Protein AF-A0AAV8XRG0-F1 (afdb_monomer)

Nearest PDB structures (foldseek):
  8ucv-assembly1_B  TM=9.632E-01  e=1.175E-13  Xenopus laevis
  3lgb-assembly1_A  TM=9.767E-01  e=1.772E-12  Saccharomyces cerevisiae
  3lgb-assembly2_B  TM=9.555E-01  e=1.510E-12  Saccharomyces cerevisiae
  6du0-assembly1_A  TM=9.493E-01  e=7.856E-12  Saccharomyces cerevisiae
  8d9d-assembly1_B  TM=9.486E-01  e=2.970E-11  Homo sapiens

Secondary structure (DSSP, 8-state):
-HHHHHHHHS---HHHHHHHHHHHHHTT--HHHHHHHHHHHHTTTS-HHHHHHHTHHHHHHHTTSSTT---PPPPPHHHHHH----TT---S-HHHHS-HHHHHHHHHHTT--HHHHHHHHHHHHTT-HHHHHHHHHHHHHT----SPP--HHHHHHHHHHHHHHHHHHHHHHHHTT-SS-HHHHHHHHHHHHHHHHHHHHHHHHHHHHHHHTTS---S-----------S-PPPHHHHHHHHHHHHHHHHH---HHHHHHHHHHHHHHTTT-TTTSHHHHHHHHHHHHHHTS------

Solvent-accessible surface area (backbone atoms only — not comparable to full-atom values): 17623 Å² total; per-residue (Å²): 110,58,67,58,50,33,71,74,63,27,48,70,57,72,64,37,45,49,54,51,51,27,38,43,43,65,73,62,53,48,70,71,59,47,55,48,53,53,46,63,44,35,44,75,74,42,52,67,67,59,43,53,76,72,43,46,62,58,62,37,36,56,69,20,74,42,88,90,44,50,80,60,70,44,62,39,45,66,64,32,58,72,47,80,63,55,93,95,48,70,44,54,39,62,68,75,72,54,57,69,68,62,50,50,54,50,39,53,76,59,62,43,50,72,69,54,50,53,50,28,49,57,25,34,77,69,68,35,38,49,54,22,52,34,48,48,50,26,51,64,71,74,49,89,76,89,74,70,56,60,26,64,61,55,51,52,53,53,51,50,52,51,52,52,51,50,53,54,50,50,47,54,54,53,65,76,60,65,90,86,50,72,72,59,50,52,50,47,54,50,47,51,52,48,50,50,48,48,50,50,51,50,51,50,49,51,50,50,51,62,57,54,66,73,73,75,87,86,89,83,89,85,91,87,82,88,79,89,75,79,90,77,74,77,53,73,68,57,55,48,53,52,50,54,49,51,52,53,48,46,75,70,48,94,46,67,71,60,36,51,50,52,48,52,52,50,54,61,74,56,72,84,53,70,86,74,44,64,70,56,52,59,51,54,56,50,50,55,54,65,74,66,58,77,85,75,89,77,133

pLDDT: mean 70.94, std 27.57, range [24.22, 98.5]

Sequence (299 aa):
MIHGVLRENHHLKYDCKMQYGLFLKSLGLAYEDAMEFWKREFTRKMSNDTYNRKYQYLFKHQYGKVGGRIDYRGYDCERICDMEPGPGQHHGCPFKHWDRETLVEKCRADKVNATYLQEIFSLVDRRKFKEACTAYFCATHKVLRESIVQSPNEYVKESFEIEIAVDSYLGAIFESCDTDRVDEVHQFLILEHLLLHSALLFLAALLCVAQNTKSDSDDNIPQTPKYQAKENSPSATAIFFDLAYIVGSVLTSPSLTIREHYILSLLSSVGGVEHLLGSTMGMMVRLTRLVSVPLNRKQ

Foldseek 3Di:
DLVVVCQVVLDADDQSCLQVLLLCVQLPQDLVNSLCVNQVSNCVPPPSVCCVVPPSVVSCVCCLNDDPSDPDHRD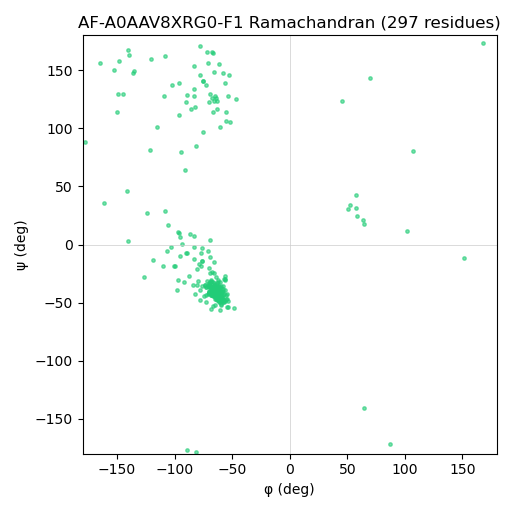WLVRLQPDDDDPPHDGGQCLAPPDPVVVVVVCVVLVQDPVLNVVLVVCSVVVVRQVSVVSSLCRNLVHDDDDGGTGPNSSVVVVVVSVVVLVVQVVVVVVVVDDDCPPVVVVVVVVVVVVLVVVVVVVVVVLVVVVVVVVDDDDDDDDDDDDDDDPDDPPPVVVVVVVVVLSVCLVPDPDVVSVVVSVVVNVVVVPPPVVVCVVVVVVVVVVVVVVPDPPDDDD

InterPro domains:
  IPR007238 DNA primase large subunit, eukaryotic/archaeal [PTHR10537] (2-213)
  IPR058560 DNA primase, large subunit C-terminal domain, eukaryotic and archaeal [PF04104] (2-155)

Mean predicted aligned error: 17.11 Å

Radius of gyration: 28.25 Å; Cα contacts (8 Å, |Δi|>4): 192; chains: 1; bounding box: 74×52×72 Å

Structure (mmCIF, N/CA/C/O backbone):
data_AF-A0AAV8XRG0-F1
#
_entry.id   AF-A0AAV8XRG0-F1
#
loop_
_atom_site.group_PDB
_atom_site.id
_atom_site.type_symbol
_atom_site.label_atom_id
_atom_site.label_alt_id
_atom_site.label_comp_id
_atom_site.label_asym_id
_atom_site.label_entity_id
_atom_site.label_seq_id
_atom_site.pdbx_PDB_ins_code
_atom_site.Cartn_x
_atom_site.Cartn_y
_atom_site.Cartn_z
_atom_site.occupancy
_atom_site.B_iso_or_equiv
_atom_site.auth_seq_id
_atom_site.auth_comp_id
_atom_site.auth_asym_id
_atom_site.auth_atom_id
_atom_site.pdbx_PDB_model_num
ATOM 1 N N . MET A 1 1 ? 1.164 -6.586 1.051 1.00 84.12 1 MET A N 1
ATOM 2 C CA . MET A 1 1 ? 1.013 -7.414 -0.170 1.00 84.12 1 MET A CA 1
ATOM 3 C C . MET A 1 1 ? 2.088 -7.117 -1.218 1.00 84.12 1 MET A C 1
ATOM 5 O O . MET A 1 1 ? 3.058 -7.857 -1.252 1.00 84.12 1 MET A O 1
ATOM 9 N N . ILE A 1 2 ? 1.970 -6.055 -2.036 1.00 96.88 2 ILE A N 1
ATOM 10 C CA . ILE A 1 2 ? 2.846 -5.842 -3.216 1.00 96.88 2 ILE A CA 1
ATOM 11 C C . ILE A 1 2 ? 4.334 -5.791 -2.846 1.00 96.88 2 ILE A C 1
ATOM 13 O O . ILE A 1 2 ? 5.162 -6.359 -3.553 1.00 96.88 2 ILE A O 1
ATOM 17 N N . HIS A 1 3 ? 4.671 -5.170 -1.711 1.00 97.31 3 HIS A N 1
ATOM 18 C CA . HIS A 1 3 ? 6.046 -5.147 -1.215 1.00 97.31 3 HIS A CA 1
ATOM 19 C C . HIS A 1 3 ? 6.621 -6.553 -0.987 1.00 97.31 3 HIS A C 1
ATOM 21 O O . HIS A 1 3 ? 7.748 -6.812 -1.384 1.00 97.31 3 HIS A O 1
ATOM 27 N N . GLY A 1 4 ? 5.847 -7.471 -0.397 1.00 96.31 4 GLY A N 1
ATOM 28 C CA . GLY A 1 4 ? 6.287 -8.851 -0.162 1.00 96.31 4 GLY A CA 1
ATOM 29 C C . GLY A 1 4 ? 6.607 -9.567 -1.473 1.00 96.31 4 GLY A C 1
ATOM 30 O O . GLY A 1 4 ? 7.705 -10.084 -1.635 1.00 96.31 4 GLY A O 1
ATOM 31 N N . VAL A 1 5 ? 5.708 -9.459 -2.457 1.00 96.75 5 VAL A N 1
ATOM 32 C CA . VAL A 1 5 ? 5.902 -10.023 -3.806 1.00 96.75 5 VAL A CA 1
ATOM 33 C C . VAL A 1 5 ? 7.154 -9.456 -4.475 1.00 96.75 5 VAL A C 1
ATOM 35 O O . VAL A 1 5 ? 7.891 -10.199 -5.120 1.00 96.75 5 VAL A O 1
ATOM 38 N N . LEU A 1 6 ? 7.410 -8.152 -4.317 1.00 98.12 6 LEU A N 1
ATOM 39 C CA . LEU A 1 6 ? 8.618 -7.510 -4.830 1.00 98.12 6 LEU A CA 1
ATOM 40 C C . LEU A 1 6 ? 9.879 -8.098 -4.188 1.00 98.12 6 LEU A C 1
ATOM 42 O O . LEU A 1 6 ? 10.822 -8.402 -4.911 1.00 98.12 6 LEU A O 1
ATOM 46 N N . ARG A 1 7 ? 9.889 -8.262 -2.860 1.00 98.00 7 ARG A N 1
ATOM 47 C CA . ARG A 1 7 ? 11.044 -8.794 -2.120 1.00 98.00 7 ARG A CA 1
ATOM 48 C C . ARG A 1 7 ? 11.305 -10.267 -2.392 1.00 98.00 7 ARG A C 1
ATOM 50 O O . ARG A 1 7 ? 12.458 -10.675 -2.375 1.00 98.00 7 ARG A O 1
ATOM 57 N N . GLU A 1 8 ? 10.259 -11.042 -2.639 1.00 97.00 8 GLU A N 1
ATOM 58 C CA . GLU A 1 8 ? 10.365 -12.469 -2.937 1.00 97.00 8 GLU A CA 1
ATOM 59 C C . GLU A 1 8 ? 10.815 -12.713 -4.382 1.00 97.00 8 GLU A C 1
ATOM 61 O O . GLU A 1 8 ? 11.733 -13.485 -4.644 1.00 97.00 8 GLU A O 1
ATOM 66 N N . ASN A 1 9 ? 10.193 -12.025 -5.343 1.00 97.06 9 ASN A N 1
ATOM 67 C CA . ASN A 1 9 ? 10.409 -12.301 -6.763 1.00 97.06 9 ASN A CA 1
ATOM 68 C C . ASN A 1 9 ? 11.467 -11.412 -7.417 1.00 97.06 9 ASN A C 1
ATOM 70 O O . ASN A 1 9 ? 11.805 -11.643 -8.586 1.00 97.06 9 ASN A O 1
ATOM 74 N N . HIS A 1 10 ? 11.922 -10.370 -6.712 1.00 98.00 10 HIS A N 1
ATOM 75 C CA . HIS A 1 10 ? 12.786 -9.299 -7.222 1.00 98.00 10 HIS A CA 1
ATOM 76 C C . HIS A 1 10 ? 12.257 -8.684 -8.529 1.00 98.00 10 HIS A C 1
ATOM 78 O O . HIS A 1 10 ? 13.007 -8.278 -9.418 1.00 98.00 10 HIS A O 1
ATOM 84 N N . HIS A 1 11 ? 10.930 -8.687 -8.687 1.00 97.25 11 HIS A N 1
ATOM 85 C CA . HIS A 1 11 ? 10.223 -8.226 -9.875 1.00 97.25 11 HIS A CA 1
ATOM 86 C C . HIS A 1 11 ? 8.740 -8.014 -9.571 1.00 97.25 11 HIS A C 1
ATOM 88 O O . HIS A 1 11 ? 8.181 -8.633 -8.670 1.00 97.25 11 HIS A O 1
ATOM 94 N N . LEU A 1 12 ? 8.089 -7.163 -10.364 1.00 97.56 12 LEU A N 1
ATOM 95 C CA . LEU A 1 12 ? 6.645 -6.949 -10.330 1.00 97.56 12 LEU A CA 1
ATOM 96 C C . LEU A 1 12 ? 6.074 -6.899 -11.751 1.00 97.56 12 LEU A C 1
ATOM 98 O O . LEU A 1 12 ? 6.701 -6.357 -12.669 1.00 97.56 12 LEU A O 1
ATOM 102 N N . LYS A 1 13 ? 4.831 -7.370 -11.925 1.00 96.75 13 LYS A N 1
ATOM 103 C CA . LYS A 1 13 ? 4.035 -7.173 -13.156 1.00 96.75 13 LYS A CA 1
ATOM 104 C C . LYS A 1 13 ? 3.644 -5.698 -13.344 1.00 96.75 13 LYS A C 1
ATOM 106 O O . LYS A 1 13 ? 3.923 -4.871 -12.481 1.00 96.75 13 LYS A O 1
ATOM 111 N N . TYR A 1 14 ? 3.176 -5.313 -14.536 1.00 97.06 14 TYR A N 1
ATOM 112 C CA . TYR A 1 14 ? 3.003 -3.896 -14.920 1.00 97.06 14 TYR A CA 1
ATOM 113 C C . TYR A 1 14 ? 2.134 -3.114 -13.929 1.00 97.06 14 TYR A C 1
ATOM 115 O O . TYR A 1 14 ? 2.617 -2.151 -13.339 1.00 97.06 14 TYR A O 1
ATOM 123 N N . ASP A 1 15 ? 0.932 -3.603 -13.650 1.00 97.56 15 ASP A N 1
ATOM 124 C CA . ASP A 1 15 ? -0.017 -2.923 -12.766 1.00 97.56 15 ASP A CA 1
ATOM 125 C C . ASP A 1 15 ? 0.479 -2.817 -11.322 1.00 97.56 15 ASP A C 1
ATOM 127 O O . ASP A 1 15 ? 0.331 -1.776 -10.689 1.00 97.56 15 ASP A O 1
ATOM 131 N N . CYS A 1 16 ? 1.183 -3.839 -10.819 1.00 97.75 16 CYS A N 1
ATOM 132 C CA . CYS A 1 16 ? 1.830 -3.773 -9.507 1.00 97.75 16 CYS A CA 1
ATOM 133 C C . CYS A 1 16 ? 2.911 -2.683 -9.461 1.00 97.75 16 CYS A C 1
ATOM 135 O O . CYS A 1 16 ? 3.013 -1.975 -8.462 1.00 97.75 16 CYS A O 1
ATOM 137 N N . LYS A 1 17 ? 3.708 -2.525 -10.533 1.00 97.94 17 LYS A N 1
ATOM 138 C CA . LYS A 1 17 ? 4.700 -1.439 -10.625 1.00 97.94 17 LYS A CA 1
ATOM 139 C C . LYS A 1 17 ? 4.020 -0.076 -10.602 1.00 97.94 17 LYS A C 1
ATOM 141 O O . LYS A 1 17 ? 4.544 0.829 -9.962 1.00 97.94 17 LYS A O 1
ATOM 146 N N . MET A 1 18 ? 2.883 0.069 -11.283 1.00 97.75 18 MET A N 1
ATOM 147 C CA . MET A 1 18 ? 2.128 1.322 -11.319 1.00 97.75 18 MET A CA 1
ATOM 148 C C . MET A 1 18 ? 1.503 1.650 -9.965 1.00 97.75 18 MET A C 1
ATOM 150 O O . MET A 1 18 ? 1.822 2.692 -9.402 1.00 97.75 18 MET A O 1
ATOM 154 N N . GLN A 1 19 ? 0.702 0.743 -9.402 1.00 98.19 19 GLN A N 1
ATOM 155 C CA . GLN A 1 19 ? 0.043 0.956 -8.113 1.00 98.19 19 GLN A CA 1
ATOM 156 C C . GLN A 1 19 ? 1.060 1.223 -6.997 1.00 98.19 19 GLN A C 1
ATOM 158 O O . GLN A 1 19 ? 0.905 2.178 -6.243 1.00 98.19 19 GLN A O 1
ATOM 163 N N . TYR A 1 20 ? 2.126 0.421 -6.908 1.00 98.31 20 TYR A N 1
ATOM 164 C CA . TYR A 1 20 ? 3.113 0.563 -5.837 1.00 98.31 20 TYR A CA 1
ATOM 165 C C . TYR A 1 20 ? 4.086 1.724 -6.069 1.00 98.31 20 TYR A C 1
ATOM 167 O O . TYR A 1 20 ? 4.398 2.451 -5.133 1.00 98.31 20 TYR A O 1
ATOM 175 N N . GLY A 1 21 ? 4.537 1.950 -7.306 1.00 98.06 21 GLY A N 1
ATOM 176 C CA . GLY A 1 21 ? 5.432 3.066 -7.624 1.00 98.06 21 GLY A CA 1
ATOM 177 C C . GLY A 1 21 ? 4.781 4.428 -7.399 1.00 98.06 21 GLY A C 1
ATOM 178 O O . GLY A 1 21 ? 5.392 5.299 -6.784 1.00 98.06 21 GLY A O 1
ATOM 179 N N . LEU A 1 22 ? 3.523 4.599 -7.820 1.00 98.19 22 LEU A N 1
ATOM 180 C CA . LEU A 1 22 ? 2.786 5.844 -7.584 1.00 98.19 22 LEU 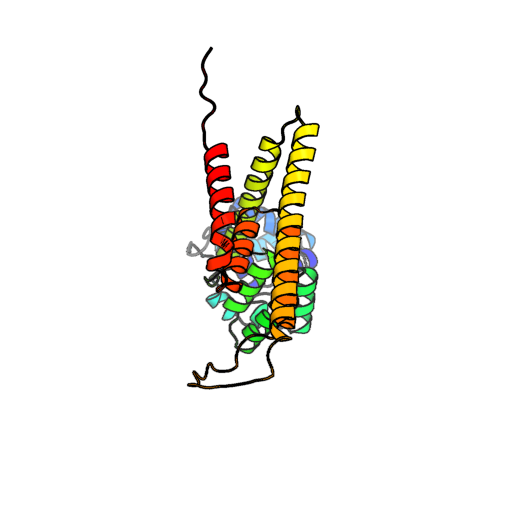A CA 1
ATOM 181 C C . LEU A 1 22 ? 2.426 6.028 -6.108 1.00 98.19 22 LEU A C 1
ATOM 183 O O . LEU A 1 22 ? 2.504 7.144 -5.606 1.00 98.19 22 LEU A O 1
ATOM 187 N N . PHE A 1 23 ? 2.113 4.942 -5.396 1.00 98.19 23 PHE A N 1
ATOM 188 C CA . PHE A 1 23 ? 1.947 4.973 -3.945 1.00 98.19 23 PHE A CA 1
ATOM 189 C C . PHE A 1 23 ? 3.210 5.491 -3.238 1.00 98.19 23 PHE A C 1
ATOM 191 O O . PHE A 1 23 ? 3.112 6.429 -2.450 1.00 98.19 23 PHE A O 1
ATOM 198 N N . LEU A 1 24 ? 4.393 4.950 -3.563 1.00 97.88 24 LEU A N 1
ATOM 199 C CA . LEU A 1 24 ? 5.671 5.396 -2.989 1.00 97.88 24 LEU A CA 1
ATOM 200 C C . LEU A 1 24 ? 5.993 6.855 -3.334 1.00 97.88 24 LEU A C 1
ATOM 202 O O . LEU A 1 24 ? 6.414 7.613 -2.463 1.00 97.88 24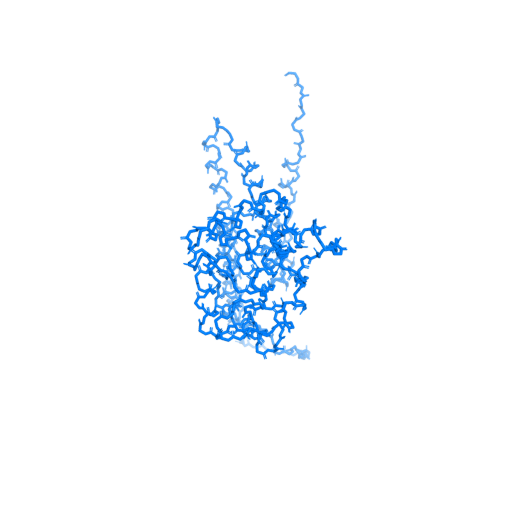 LEU A O 1
ATOM 206 N N . LYS A 1 25 ? 5.755 7.264 -4.585 1.00 97.25 25 LYS A N 1
ATOM 207 C CA . LYS A 1 25 ? 5.895 8.664 -5.005 1.00 97.25 25 LYS A CA 1
ATOM 208 C C . LYS A 1 25 ? 5.008 9.581 -4.161 1.00 97.25 25 LYS A C 1
ATOM 210 O O . LYS A 1 25 ? 5.483 10.597 -3.669 1.00 97.25 25 LYS A O 1
ATOM 215 N N . SER A 1 26 ? 3.740 9.219 -3.969 1.00 96.06 26 SER A N 1
ATOM 216 C CA . SER A 1 26 ? 2.793 10.002 -3.167 1.00 96.06 26 SER A CA 1
ATOM 217 C C . SER A 1 26 ? 3.093 9.988 -1.665 1.00 96.06 26 SER A C 1
ATOM 219 O O . SER A 1 26 ? 2.658 10.899 -0.971 1.00 96.06 26 SER A O 1
ATOM 221 N N . LEU A 1 27 ? 3.862 9.015 -1.165 1.00 95.06 27 LEU A N 1
ATOM 222 C CA . LEU A 1 27 ? 4.431 9.051 0.189 1.00 95.06 27 LEU A CA 1
ATOM 223 C C . LEU A 1 27 ? 5.654 9.975 0.312 1.00 95.06 27 LEU A C 1
ATOM 225 O O . LEU A 1 27 ? 6.129 10.196 1.420 1.00 95.06 27 LEU A O 1
ATOM 229 N N . GLY A 1 28 ? 6.166 10.513 -0.798 1.00 95.69 28 GLY A N 1
ATOM 230 C CA . GLY A 1 28 ? 7.293 11.447 -0.802 1.00 95.69 28 GLY A CA 1
ATOM 231 C C . GLY A 1 28 ? 8.639 10.835 -1.190 1.00 95.69 28 GLY A C 1
ATOM 232 O O . GLY A 1 28 ? 9.659 11.501 -1.036 1.00 95.69 28 GLY A O 1
ATOM 233 N N . LEU A 1 29 ? 8.681 9.604 -1.721 1.00 96.50 29 LEU A N 1
ATOM 234 C CA . LEU A 1 29 ? 9.933 9.035 -2.227 1.00 96.50 29 LEU A CA 1
ATOM 235 C C . LEU A 1 29 ? 10.450 9.872 -3.405 1.00 96.50 29 LEU A C 1
ATOM 237 O O . LEU A 1 29 ? 9.797 9.945 -4.454 1.00 96.50 29 LEU A O 1
ATOM 241 N N . ALA A 1 30 ? 11.626 10.479 -3.238 1.00 97.44 30 ALA A N 1
ATOM 242 C CA . ALA A 1 30 ? 12.253 11.302 -4.263 1.00 97.44 30 ALA A CA 1
ATOM 243 C C . ALA A 1 30 ? 12.561 10.488 -5.527 1.00 97.44 30 ALA A C 1
ATOM 245 O O . ALA A 1 30 ? 12.716 9.266 -5.493 1.00 97.44 30 ALA A O 1
ATOM 246 N N . TYR A 1 31 ? 12.641 11.172 -6.669 1.00 97.25 31 TYR A N 1
ATOM 247 C CA . TYR A 1 31 ? 12.866 10.517 -7.958 1.00 97.25 31 TYR A CA 1
ATOM 248 C C . TYR A 1 31 ? 14.198 9.754 -7.975 1.00 97.25 31 TYR A C 1
ATOM 250 O O . TYR A 1 31 ? 14.239 8.601 -8.400 1.00 97.25 31 TYR A O 1
ATOM 258 N N . GLU A 1 32 ? 15.268 10.374 -7.489 1.00 97.69 32 GLU A N 1
ATOM 259 C CA . GLU A 1 32 ? 16.612 9.804 -7.428 1.00 97.69 32 GLU A CA 1
ATOM 260 C C . GLU A 1 32 ? 16.622 8.518 -6.586 1.00 97.69 32 GLU A C 1
ATOM 262 O O . GLU A 1 32 ? 17.086 7.472 -7.052 1.00 97.69 32 GLU A O 1
ATOM 267 N N . ASP A 1 33 ? 16.000 8.564 -5.405 1.00 98.31 33 ASP A N 1
ATOM 268 C CA . ASP A 1 33 ? 15.883 7.420 -4.499 1.00 98.31 33 ASP A CA 1
ATOM 269 C C . ASP A 1 33 ? 15.001 6.313 -5.076 1.00 98.31 33 ASP A C 1
ATOM 271 O O . ASP A 1 33 ? 15.318 5.131 -4.941 1.00 98.31 33 ASP A O 1
ATOM 275 N N . ALA A 1 34 ? 13.913 6.664 -5.766 1.00 98.00 34 ALA A N 1
ATOM 276 C CA . ALA A 1 34 ? 13.062 5.694 -6.442 1.00 98.00 34 ALA A CA 1
ATOM 277 C C . ALA A 1 34 ? 13.816 4.966 -7.561 1.00 98.00 34 ALA A C 1
ATOM 279 O O . ALA A 1 34 ? 13.705 3.743 -7.689 1.00 98.00 34 ALA A O 1
ATOM 280 N N . MET A 1 35 ? 14.607 5.690 -8.358 1.00 98.19 35 MET A N 1
ATOM 281 C CA . MET A 1 35 ? 15.407 5.087 -9.424 1.00 98.19 35 MET A CA 1
ATOM 282 C C . MET A 1 35 ? 16.429 4.093 -8.871 1.00 98.19 35 MET A C 1
ATOM 284 O O . MET A 1 35 ? 16.598 3.019 -9.460 1.00 98.19 35 MET A O 1
ATOM 288 N N . GLU A 1 36 ? 17.068 4.419 -7.746 1.00 98.25 36 GLU A N 1
ATOM 289 C CA . GLU A 1 36 ? 18.001 3.517 -7.071 1.00 98.25 36 GLU A CA 1
ATOM 290 C C . GLU A 1 36 ? 17.275 2.343 -6.404 1.00 98.25 36 GLU A C 1
ATOM 292 O O . GLU A 1 36 ? 17.689 1.195 -6.561 1.00 98.25 36 GLU A O 1
ATOM 297 N N . PHE A 1 37 ? 16.142 2.591 -5.739 1.00 98.50 37 PHE A N 1
ATOM 298 C CA . PHE A 1 37 ? 15.302 1.561 -5.127 1.00 98.50 37 PHE A CA 1
ATOM 299 C C . PHE A 1 37 ? 14.917 0.473 -6.136 1.00 98.50 37 PHE A C 1
ATOM 301 O O . PHE A 1 37 ? 15.165 -0.713 -5.896 1.00 98.50 37 PHE A O 1
ATOM 308 N N . TRP A 1 38 ? 14.351 0.873 -7.278 1.00 98.50 38 TRP A N 1
ATOM 309 C CA . TRP A 1 38 ? 13.900 -0.062 -8.305 1.00 98.50 38 TRP A CA 1
ATOM 310 C C . TRP A 1 38 ? 15.056 -0.787 -8.980 1.00 98.50 38 TRP A C 1
ATOM 312 O O . TRP A 1 38 ? 14.965 -1.996 -9.202 1.00 98.50 38 TRP A O 1
ATOM 322 N N . LYS A 1 39 ? 16.148 -0.071 -9.276 1.00 98.31 39 LYS A N 1
ATOM 323 C CA . LYS A 1 39 ? 17.351 -0.654 -9.870 1.00 98.31 39 LYS A CA 1
ATOM 324 C C . LYS A 1 39 ? 17.927 -1.717 -8.950 1.00 98.31 39 LYS A C 1
ATOM 326 O O . LYS A 1 39 ? 18.020 -2.866 -9.367 1.00 98.31 39 LYS A O 1
ATOM 331 N N . ARG A 1 40 ? 18.223 -1.356 -7.698 1.00 98.38 40 ARG A N 1
ATOM 332 C CA . ARG A 1 40 ? 18.814 -2.242 -6.689 1.00 98.38 40 ARG A CA 1
ATOM 333 C C . ARG A 1 40 ? 18.003 -3.516 -6.490 1.00 98.38 40 ARG A C 1
ATOM 335 O O . ARG A 1 40 ? 18.586 -4.592 -6.387 1.00 98.38 40 ARG A O 1
ATOM 342 N N . GLU A 1 41 ? 16.678 -3.406 -6.435 1.00 98.38 41 GLU A N 1
ATOM 343 C CA . GLU A 1 41 ? 15.810 -4.567 -6.241 1.00 98.38 41 GLU A CA 1
ATOM 344 C C . GLU A 1 41 ? 15.747 -5.449 -7.495 1.00 98.38 41 GLU A C 1
ATOM 346 O O . GLU A 1 41 ? 15.984 -6.651 -7.413 1.00 98.38 41 GLU A O 1
ATOM 351 N N . PHE A 1 42 ? 15.499 -4.870 -8.676 1.00 98.38 42 PHE A N 1
ATOM 352 C CA . PHE A 1 42 ? 15.329 -5.653 -9.906 1.00 98.38 42 PHE A CA 1
ATOM 353 C C . PHE A 1 42 ? 16.640 -6.308 -10.348 1.00 98.38 42 PHE A C 1
ATOM 355 O O . PHE A 1 42 ? 16.624 -7.423 -10.879 1.00 98.38 42 PHE A O 1
ATOM 362 N N . THR A 1 43 ? 17.788 -5.670 -10.093 1.00 98.25 43 THR A N 1
ATOM 363 C CA . THR A 1 43 ? 19.095 -6.234 -10.454 1.00 98.25 43 THR A CA 1
ATOM 364 C C . THR A 1 43 ? 19.514 -7.434 -9.609 1.00 98.25 43 THR A C 1
ATOM 366 O O . THR A 1 43 ? 20.509 -8.076 -9.928 1.00 98.25 43 THR A O 1
ATOM 369 N N . ARG A 1 44 ? 18.745 -7.802 -8.575 1.00 98.00 44 ARG A N 1
ATOM 370 C CA . ARG A 1 44 ? 18.925 -9.093 -7.891 1.00 98.00 44 ARG A CA 1
ATOM 371 C C . ARG A 1 44 ? 18.594 -10.284 -8.794 1.00 98.00 44 ARG A C 1
ATOM 373 O O . ARG A 1 44 ? 19.112 -11.371 -8.573 1.00 98.00 44 ARG A O 1
ATOM 380 N N . LYS A 1 45 ? 17.752 -10.083 -9.817 1.00 96.94 45 LYS A N 1
ATOM 381 C CA . LYS A 1 45 ? 17.299 -11.135 -10.747 1.00 96.94 45 LYS A CA 1
ATOM 382 C C . LYS A 1 45 ? 17.682 -10.891 -12.208 1.00 96.94 45 LYS A C 1
ATOM 384 O O . LYS A 1 45 ? 17.558 -11.791 -13.034 1.00 96.94 45 LYS A O 1
ATOM 389 N N . MET A 1 46 ? 18.130 -9.688 -12.563 1.00 97.62 46 MET A N 1
ATOM 390 C CA . MET A 1 46 ? 18.526 -9.346 -13.935 1.00 97.62 46 MET A CA 1
ATOM 391 C C . MET A 1 46 ? 19.780 -8.472 -13.979 1.00 97.62 46 MET A C 1
ATOM 393 O O . MET A 1 46 ? 20.145 -7.842 -12.995 1.00 97.62 46 MET A O 1
ATOM 397 N N . SER A 1 47 ? 20.426 -8.376 -15.142 1.00 98.19 47 SER A N 1
ATOM 398 C CA . SER A 1 47 ? 21.560 -7.464 -15.318 1.00 98.19 47 SER A CA 1
ATOM 399 C C . SER A 1 47 ? 21.129 -5.992 -15.326 1.00 98.19 47 SER A C 1
ATOM 401 O O . SER A 1 47 ? 20.000 -5.652 -15.688 1.00 98.19 47 SER A O 1
ATOM 403 N N . ASN A 1 48 ? 22.063 -5.098 -14.992 1.00 97.69 48 ASN A N 1
ATOM 404 C CA . ASN A 1 48 ? 21.858 -3.647 -15.050 1.00 97.69 48 ASN A CA 1
ATOM 405 C C . ASN A 1 48 ? 21.467 -3.179 -16.469 1.00 97.69 48 ASN A C 1
ATOM 407 O O . ASN A 1 48 ? 20.544 -2.386 -16.627 1.00 97.69 48 ASN A O 1
ATOM 411 N N . ASP A 1 49 ? 22.083 -3.754 -17.508 1.00 97.81 49 ASP A N 1
ATOM 412 C CA . ASP A 1 49 ? 21.711 -3.501 -18.907 1.00 97.81 49 ASP A CA 1
ATOM 413 C C . ASP A 1 49 ? 20.242 -3.863 -19.197 1.00 97.81 49 ASP A C 1
ATOM 415 O O . ASP A 1 49 ? 19.470 -3.055 -19.721 1.00 97.81 49 ASP A O 1
ATOM 419 N N . THR A 1 50 ? 19.809 -5.051 -18.758 1.00 97.94 50 THR A N 1
ATOM 420 C CA . THR A 1 50 ? 18.416 -5.487 -18.924 1.00 97.94 50 THR A CA 1
ATOM 421 C C . THR A 1 50 ? 17.452 -4.559 -18.193 1.00 97.94 50 THR A C 1
ATOM 423 O O . THR A 1 50 ? 16.403 -4.219 -18.749 1.00 97.94 50 THR A O 1
ATOM 426 N N . TYR A 1 51 ? 17.808 -4.123 -16.981 1.00 98.12 51 TYR A N 1
ATOM 427 C CA . TYR A 1 51 ? 17.017 -3.163 -16.218 1.00 98.12 51 TYR A CA 1
ATOM 428 C C . TYR A 1 51 ? 16.859 -1.833 -16.964 1.00 98.12 51 TYR A C 1
ATOM 430 O O . TYR A 1 51 ? 15.733 -1.363 -17.163 1.00 98.12 51 TYR A O 1
ATOM 438 N N . ASN A 1 52 ? 17.975 -1.259 -17.424 1.00 97.56 52 ASN A N 1
ATOM 439 C CA . ASN A 1 52 ? 17.987 0.029 -18.112 1.00 97.56 52 ASN A CA 1
ATOM 440 C C . ASN A 1 52 ? 17.132 -0.003 -19.376 1.00 97.56 52 ASN A C 1
ATOM 442 O O . ASN A 1 52 ? 16.299 0.879 -19.582 1.00 97.56 52 ASN A O 1
ATOM 446 N N . ARG A 1 53 ? 17.277 -1.062 -20.177 1.00 97.69 53 ARG A N 1
ATOM 447 C CA . ARG A 1 53 ? 16.536 -1.229 -21.427 1.00 97.69 53 ARG A CA 1
ATOM 448 C C . ARG A 1 53 ? 15.037 -1.451 -21.215 1.00 97.69 53 ARG A C 1
ATOM 450 O O . ARG A 1 53 ? 14.241 -0.927 -21.986 1.00 97.69 53 ARG A O 1
ATOM 457 N N . LYS A 1 54 ? 14.638 -2.249 -20.216 1.00 97.44 54 LYS A N 1
ATOM 458 C CA . LYS A 1 54 ? 13.237 -2.691 -20.070 1.00 97.44 54 LYS A CA 1
ATOM 459 C C . LYS A 1 54 ? 12.398 -1.863 -19.097 1.00 97.44 54 LYS A C 1
ATOM 461 O O . LYS A 1 54 ? 11.188 -1.785 -19.287 1.00 97.44 54 LYS A O 1
ATOM 466 N N . TYR A 1 55 ? 12.992 -1.291 -18.049 1.00 98.06 55 TYR A N 1
ATOM 467 C CA . TYR A 1 55 ? 12.221 -0.751 -16.918 1.00 98.06 55 TYR A CA 1
ATOM 468 C C . TYR A 1 55 ? 12.540 0.698 -16.564 1.00 98.06 55 TYR A C 1
ATOM 470 O O . TYR A 1 55 ? 11.650 1.400 -16.089 1.00 98.06 55 TYR A O 1
ATOM 478 N N . GLN A 1 56 ? 13.757 1.183 -16.829 1.00 97.25 56 GLN A N 1
ATOM 479 C CA . GLN A 1 56 ? 14.151 2.544 -16.443 1.00 97.25 56 GLN A CA 1
ATOM 480 C C . GLN A 1 56 ? 13.202 3.613 -17.006 1.00 97.25 56 GLN A C 1
ATOM 482 O O . GLN A 1 56 ? 12.859 4.565 -16.306 1.00 97.25 56 GLN A O 1
ATOM 487 N N . TYR A 1 57 ? 12.739 3.442 -18.248 1.00 97.12 57 TYR A N 1
ATOM 488 C CA . TYR A 1 57 ? 11.780 4.360 -18.863 1.00 97.12 57 TYR A CA 1
ATOM 489 C C . TYR A 1 57 ? 10.454 4.433 -18.089 1.00 97.12 57 TYR A C 1
ATOM 491 O O . TYR A 1 57 ? 9.939 5.524 -17.858 1.00 97.12 57 TYR A O 1
ATOM 499 N N . LEU A 1 58 ? 9.923 3.291 -17.636 1.00 97.31 58 LEU A N 1
ATOM 500 C CA . LEU A 1 58 ? 8.663 3.231 -16.892 1.00 97.31 58 LEU A CA 1
ATOM 501 C C . LEU A 1 58 ? 8.748 4.017 -15.578 1.00 97.31 58 LEU A C 1
ATOM 503 O O . LEU A 1 58 ? 7.863 4.816 -15.284 1.00 97.31 58 LEU A O 1
ATOM 507 N N . PHE A 1 59 ? 9.818 3.821 -14.806 1.00 97.62 59 PHE A N 1
ATOM 508 C CA . PHE A 1 59 ? 9.982 4.503 -13.519 1.00 97.62 59 PHE A CA 1
ATOM 509 C C . PHE A 1 59 ? 10.231 6.008 -13.694 1.00 97.62 59 PHE A C 1
ATOM 511 O O . PHE A 1 59 ? 9.669 6.813 -12.957 1.00 97.62 59 PHE A O 1
ATOM 518 N N . LYS A 1 60 ? 10.944 6.418 -14.753 1.00 97.25 60 LYS A N 1
ATOM 519 C CA . LYS A 1 60 ? 11.022 7.834 -15.160 1.00 97.25 60 LYS A CA 1
ATOM 520 C C . LYS A 1 60 ? 9.651 8.422 -15.491 1.00 97.25 60 LYS A C 1
ATOM 522 O O . LYS A 1 60 ? 9.363 9.567 -15.143 1.00 97.25 60 LYS A O 1
ATOM 527 N N . HIS A 1 61 ? 8.812 7.646 -16.169 1.00 96.31 61 HIS A N 1
ATOM 528 C CA . HIS A 1 61 ? 7.487 8.079 -16.589 1.00 96.31 61 HIS A CA 1
ATOM 529 C C . HIS A 1 61 ? 6.527 8.269 -15.403 1.00 96.31 61 HIS A C 1
ATOM 531 O O . HIS A 1 61 ? 5.785 9.245 -15.391 1.00 96.31 61 HIS A O 1
ATOM 537 N N . GLN A 1 62 ? 6.599 7.428 -14.364 1.00 97.25 62 GLN A N 1
ATOM 538 C CA . GLN A 1 62 ? 5.813 7.598 -13.125 1.00 97.25 62 GLN A CA 1
ATOM 539 C C . GLN A 1 62 ? 6.045 8.960 -12.439 1.00 97.25 62 GLN A C 1
ATOM 541 O O . GLN A 1 62 ? 5.140 9.523 -11.821 1.00 97.25 62 GLN A O 1
ATOM 546 N N . TYR A 1 63 ? 7.245 9.522 -12.598 1.00 97.19 63 TYR A N 1
ATOM 547 C CA . TYR A 1 63 ? 7.636 10.832 -12.072 1.00 97.19 63 TYR A CA 1
ATOM 548 C C . TYR A 1 63 ? 7.509 11.973 -13.094 1.00 97.19 63 TYR A C 1
ATOM 550 O O . TYR A 1 63 ? 8.016 13.067 -12.853 1.00 97.19 63 TYR A O 1
ATOM 558 N N . GLY A 1 64 ? 6.894 11.733 -14.257 1.00 95.94 64 GLY A N 1
ATOM 559 C CA . GLY A 1 64 ? 6.732 12.758 -15.292 1.00 95.94 64 GLY A CA 1
ATOM 560 C C . GLY A 1 64 ? 8.057 13.264 -15.882 1.00 95.94 64 GLY A C 1
ATOM 561 O O . GLY A 1 64 ? 8.105 14.351 -16.452 1.00 95.94 64 GLY A O 1
ATOM 562 N N . LYS A 1 65 ? 9.159 12.507 -15.764 1.00 95.69 65 LYS A N 1
ATOM 563 C CA . LYS A 1 65 ? 10.488 12.928 -16.257 1.00 95.69 65 LYS A CA 1
ATOM 564 C C . LYS A 1 65 ? 10.700 12.663 -17.750 1.00 95.69 65 LYS A C 1
ATOM 566 O O . LYS A 1 65 ? 11.663 13.157 -18.332 1.00 95.69 65 LYS A O 1
ATOM 571 N N . VAL A 1 66 ? 9.819 11.884 -18.374 1.00 94.31 66 VAL A N 1
ATOM 572 C CA . VAL A 1 66 ? 9.858 11.513 -19.798 1.00 94.31 66 VAL A CA 1
ATOM 573 C C . VAL A 1 66 ? 8.448 11.504 -20.393 1.00 94.31 66 VAL A C 1
ATOM 575 O O . VAL A 1 66 ? 7.459 11.540 -19.661 1.00 94.31 66 VAL A O 1
ATOM 578 N N . GLY A 1 67 ? 8.350 11.436 -21.724 1.00 90.62 67 GLY A N 1
ATOM 579 C CA . GLY A 1 67 ? 7.065 11.421 -22.431 1.00 90.62 67 GLY A CA 1
ATOM 580 C C . GLY A 1 67 ? 6.289 12.726 -22.238 1.00 90.62 67 GLY A C 1
ATOM 581 O O . GLY A 1 67 ? 6.889 13.798 -22.205 1.00 90.62 67 GLY A O 1
ATOM 582 N N . GLY A 1 68 ? 4.966 12.631 -22.069 1.00 91.12 68 GLY A N 1
ATOM 583 C CA . GLY A 1 68 ? 4.064 13.779 -21.882 1.00 91.12 68 GLY A CA 1
ATOM 584 C C . GLY A 1 68 ? 4.208 14.530 -20.552 1.00 91.12 68 GLY A C 1
ATOM 585 O O . GLY A 1 68 ? 3.425 15.435 -20.294 1.00 91.12 68 GLY A O 1
ATOM 586 N N . ARG A 1 69 ? 5.181 14.156 -19.705 1.00 91.62 69 ARG A N 1
ATOM 587 C CA . ARG A 1 69 ? 5.484 14.802 -18.413 1.00 91.62 69 ARG A CA 1
ATOM 588 C C . ARG A 1 69 ? 4.274 14.947 -17.482 1.00 91.62 69 ARG A C 1
ATOM 590 O O . ARG A 1 69 ? 4.165 15.909 -16.730 1.00 91.62 69 ARG A O 1
ATOM 597 N N . ILE A 1 70 ? 3.373 13.969 -17.540 1.00 92.50 70 ILE A N 1
ATOM 598 C CA . ILE A 1 70 ? 2.172 13.925 -16.710 1.00 92.50 70 ILE A CA 1
ATOM 599 C C . ILE A 1 70 ? 2.582 13.677 -15.259 1.00 92.50 70 ILE A C 1
ATOM 601 O O . ILE A 1 70 ? 3.317 12.730 -14.960 1.00 92.50 70 ILE A O 1
ATOM 605 N N . ASP A 1 71 ? 2.078 14.512 -14.354 1.00 91.19 71 ASP A N 1
ATOM 606 C CA . ASP A 1 71 ? 2.236 14.307 -12.921 1.00 91.19 71 ASP A CA 1
ATOM 607 C C . ASP A 1 71 ? 1.199 13.298 -12.406 1.00 91.19 71 ASP A C 1
ATOM 609 O O . ASP A 1 71 ? 0.104 13.645 -11.964 1.00 91.19 71 ASP A O 1
ATOM 613 N N . TYR A 1 72 ? 1.532 12.012 -12.520 1.00 91.50 72 TYR A N 1
ATOM 614 C CA . TYR A 1 72 ? 0.671 10.934 -12.038 1.00 91.50 72 TYR A CA 1
ATOM 615 C C . TYR A 1 72 ? 0.507 10.987 -10.516 1.00 91.50 72 TYR A C 1
ATOM 617 O O . TYR A 1 72 ? 1.497 10.943 -9.780 1.00 91.50 72 TYR A O 1
ATOM 625 N N . ARG A 1 73 ? -0.744 11.010 -10.052 1.00 93.31 73 ARG A N 1
ATOM 626 C CA . ARG A 1 73 ? -1.093 10.873 -8.632 1.00 93.31 73 ARG A CA 1
ATOM 627 C C . ARG A 1 73 ? -1.148 9.399 -8.221 1.00 93.31 73 ARG A C 1
ATOM 629 O O . ARG A 1 73 ? -1.415 8.535 -9.058 1.00 93.31 73 ARG A O 1
ATOM 636 N N . GLY A 1 74 ? -0.908 9.125 -6.938 1.00 95.44 74 GLY A N 1
ATOM 637 C CA . GLY A 1 74 ? -1.212 7.836 -6.320 1.00 95.44 74 GLY A CA 1
ATOM 638 C C . GLY A 1 74 ? -2.669 7.440 -6.557 1.00 95.44 74 GLY A C 1
ATOM 639 O O . GLY A 1 74 ? -3.545 8.299 -6.642 1.00 95.44 74 GLY A O 1
ATOM 640 N N . TYR A 1 75 ? -2.919 6.142 -6.716 1.00 97.88 75 TYR A N 1
ATOM 641 C CA . TYR A 1 75 ? -4.277 5.646 -6.927 1.00 97.88 75 TYR A CA 1
ATOM 642 C C . TYR A 1 75 ? -5.090 5.727 -5.636 1.00 97.88 75 TYR A C 1
ATOM 644 O O . TYR A 1 75 ? -4.604 5.351 -4.568 1.00 97.88 75 TYR A O 1
ATOM 652 N N . ASP A 1 76 ? -6.335 6.177 -5.754 1.00 97.75 76 ASP A N 1
ATOM 653 C CA . ASP A 1 76 ? -7.325 6.078 -4.688 1.00 97.75 76 ASP A CA 1
ATOM 654 C C . ASP A 1 76 ? -7.913 4.659 -4.601 1.00 97.75 76 ASP A C 1
ATOM 656 O O . ASP A 1 76 ? -7.650 3.774 -5.427 1.00 97.75 76 ASP A O 1
ATOM 660 N N . CYS A 1 77 ? -8.690 4.419 -3.546 1.00 97.88 77 CYS A N 1
ATOM 661 C CA . CYS A 1 77 ? -9.319 3.128 -3.308 1.00 97.88 77 CYS A CA 1
ATOM 662 C C . CYS A 1 77 ? -10.300 2.743 -4.424 1.00 97.88 77 CYS A C 1
ATOM 664 O O . CYS A 1 77 ? -10.431 1.554 -4.705 1.00 97.88 77 CYS A O 1
ATOM 666 N N . GLU A 1 78 ? -10.970 3.709 -5.057 1.00 96.75 78 GLU A N 1
ATOM 667 C CA . GLU A 1 78 ? -11.921 3.453 -6.148 1.00 96.75 78 GLU A CA 1
ATOM 668 C C . GLU A 1 78 ? -11.189 2.908 -7.368 1.00 96.75 78 GLU A C 1
ATOM 670 O O . GLU A 1 78 ? -11.455 1.785 -7.799 1.00 96.75 78 GLU A O 1
ATOM 675 N N . ARG A 1 79 ? -10.147 3.614 -7.816 1.00 97.06 79 ARG A N 1
ATOM 676 C CA . ARG A 1 79 ? -9.300 3.172 -8.919 1.00 97.06 79 ARG A CA 1
ATOM 677 C C . ARG A 1 79 ? -8.681 1.806 -8.653 1.00 97.06 79 ARG A C 1
ATOM 679 O O . ARG A 1 79 ? -8.633 0.990 -9.566 1.00 97.06 79 ARG A O 1
ATOM 686 N N . ILE A 1 80 ? -8.198 1.551 -7.435 1.00 97.88 80 ILE A N 1
ATOM 687 C CA . ILE A 1 80 ? -7.603 0.257 -7.058 1.00 97.88 80 ILE A CA 1
ATOM 688 C C . ILE A 1 80 ? -8.649 -0.859 -7.058 1.00 97.88 80 ILE A C 1
ATOM 690 O O . ILE A 1 80 ? -8.338 -1.977 -7.467 1.00 97.88 80 ILE A O 1
ATOM 694 N N . CYS A 1 81 ? -9.870 -0.579 -6.601 1.00 96.50 81 CYS A N 1
ATOM 695 C CA . CYS A 1 81 ? -10.955 -1.554 -6.624 1.00 96.50 81 CYS A CA 1
ATOM 696 C C . CYS A 1 81 ? -11.418 -1.862 -8.050 1.00 96.50 81 CYS A C 1
ATOM 698 O O . CYS A 1 81 ? -11.845 -2.986 -8.291 1.00 96.50 81 CYS A O 1
ATOM 700 N N . ASP A 1 82 ? -11.325 -0.922 -8.988 1.00 96.06 82 ASP A N 1
ATOM 701 C CA . ASP A 1 82 ? -11.717 -1.132 -10.389 1.00 96.06 82 ASP A CA 1
ATOM 702 C C . ASP A 1 82 ? -10.707 -1.951 -11.202 1.00 96.06 82 ASP A C 1
ATOM 704 O O . ASP A 1 82 ? -11.019 -2.416 -12.297 1.00 96.06 82 ASP A O 1
ATOM 708 N N . MET A 1 83 ? -9.492 -2.147 -10.691 1.00 95.31 83 MET A N 1
ATOM 709 C CA . MET A 1 83 ? -8.509 -3.015 -11.334 1.00 95.31 83 MET A CA 1
ATOM 710 C C . MET A 1 83 ? -8.877 -4.488 -11.111 1.00 95.31 83 MET A C 1
ATOM 712 O O . MET A 1 83 ? -9.298 -4.870 -10.021 1.00 95.31 83 MET A O 1
ATOM 716 N N . GLU A 1 84 ? -8.697 -5.327 -12.133 1.00 94.94 84 GLU A N 1
ATOM 717 C CA . GLU A 1 84 ? -8.977 -6.766 -12.067 1.00 94.94 84 GLU A CA 1
ATOM 718 C C . GLU A 1 84 ? -7.683 -7.577 -12.224 1.00 94.94 84 GLU A C 1
ATOM 720 O O . GLU A 1 84 ? -7.182 -7.744 -13.341 1.00 94.94 84 GLU A O 1
ATOM 725 N N . PRO A 1 85 ? -7.112 -8.088 -11.118 1.00 95.62 85 PRO A N 1
ATOM 726 C CA . PRO A 1 85 ? -5.913 -8.908 -11.173 1.00 95.62 85 PRO A CA 1
ATOM 727 C C . PRO A 1 85 ? -6.201 -10.274 -11.803 1.00 95.62 85 PRO A C 1
ATOM 729 O O . PRO A 1 85 ? -7.012 -11.050 -11.303 1.00 95.62 85 PRO A O 1
ATOM 732 N N . GLY A 1 86 ? -5.488 -10.595 -12.880 1.00 94.25 86 GLY A N 1
ATOM 733 C CA . GLY A 1 86 ? -5.424 -11.940 -13.444 1.00 94.25 86 GLY A CA 1
ATOM 734 C C . GLY A 1 86 ? -4.431 -12.858 -12.710 1.00 94.25 86 GLY A C 1
ATOM 735 O O . GLY A 1 86 ? -3.748 -12.442 -11.768 1.00 94.25 86 GLY A O 1
ATOM 736 N N . PRO A 1 87 ? -4.267 -14.113 -13.168 1.00 90.56 87 PRO A N 1
ATOM 737 C CA . PRO A 1 87 ? -3.381 -15.085 -12.528 1.00 90.56 87 PRO A CA 1
ATOM 738 C C . PRO A 1 87 ? -1.940 -14.579 -12.325 1.00 90.56 87 PRO A C 1
ATOM 740 O O . PRO A 1 87 ? -1.267 -14.087 -13.243 1.00 90.56 87 PRO A O 1
ATOM 743 N N . GLY A 1 88 ? -1.451 -14.682 -11.086 1.00 88.62 88 GLY A N 1
ATOM 744 C CA . GLY A 1 88 ? -0.124 -14.211 -10.673 1.00 88.62 88 GLY A CA 1
ATOM 745 C 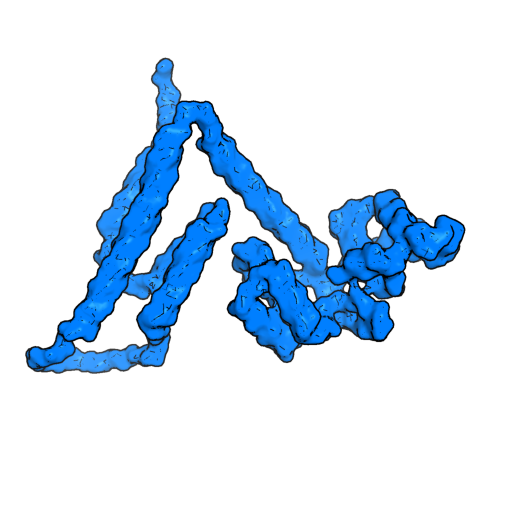C . GLY A 1 88 ? 0.071 -12.692 -10.767 1.00 88.62 88 GLY A C 1
ATOM 746 O O . GLY A 1 88 ? 1.206 -12.227 -10.878 1.00 88.62 88 GLY A O 1
ATOM 747 N N . GLN A 1 89 ? -1.004 -11.907 -10.857 1.00 94.06 89 GLN A N 1
ATOM 748 C CA . GLN A 1 89 ? -0.975 -10.468 -10.608 1.00 94.06 89 GLN A CA 1
ATOM 749 C C . GLN A 1 89 ? -1.398 -10.210 -9.160 1.00 94.06 89 GLN A C 1
ATOM 751 O O . GLN A 1 89 ? -2.327 -10.825 -8.657 1.00 94.06 89 GLN A O 1
ATOM 756 N N . HIS A 1 90 ? -0.710 -9.283 -8.497 1.00 95.94 90 HIS A N 1
ATOM 757 C CA . HIS A 1 90 ? -0.896 -9.000 -7.070 1.00 95.94 90 HIS A CA 1
ATOM 758 C C . HIS A 1 90 ? -1.224 -7.524 -6.819 1.00 95.94 90 HIS A C 1
ATOM 760 O O . HIS A 1 90 ? -0.835 -6.965 -5.800 1.00 95.94 90 HIS A O 1
ATOM 766 N N . HIS A 1 91 ? -1.822 -6.849 -7.800 1.00 97.25 91 HIS A N 1
ATOM 767 C CA . HIS A 1 91 ? -2.326 -5.483 -7.653 1.00 97.25 91 HIS A CA 1
ATOM 768 C C . HIS A 1 91 ? -3.785 -5.529 -7.161 1.00 97.25 91 HIS A C 1
ATOM 770 O O . HIS A 1 91 ? -4.305 -6.608 -6.892 1.00 97.25 91 HIS A O 1
ATOM 776 N N . GLY A 1 92 ? -4.440 -4.379 -7.030 1.00 97.44 92 GLY A N 1
ATOM 777 C CA . GLY A 1 92 ? -5.831 -4.288 -6.591 1.00 97.44 92 GLY A CA 1
ATOM 778 C C . GLY A 1 92 ? -6.001 -4.240 -5.069 1.00 97.44 92 GLY A C 1
ATOM 779 O O . GLY A 1 92 ? -5.034 -4.079 -4.312 1.00 97.44 92 GLY A O 1
ATOM 780 N N . CYS A 1 93 ? -7.260 -4.327 -4.635 1.00 97.81 93 CYS A N 1
ATOM 781 C CA . CYS A 1 93 ? -7.667 -4.294 -3.231 1.00 97.81 93 CYS A CA 1
ATOM 782 C C . CYS A 1 93 ? -7.698 -5.712 -2.622 1.00 97.81 93 CYS A C 1
ATOM 784 O O . CYS A 1 93 ? -8.465 -6.551 -3.104 1.00 97.81 93 CYS A O 1
ATOM 786 N N . PRO A 1 94 ? -6.946 -5.993 -1.538 1.00 96.88 94 PRO A N 1
ATOM 787 C CA . PRO A 1 94 ? -6.983 -7.293 -0.861 1.00 96.88 94 PRO A CA 1
ATOM 788 C C . PRO A 1 94 ? -8.393 -7.707 -0.430 1.00 96.88 94 PRO A C 1
ATOM 790 O O . PRO A 1 94 ? -8.808 -8.825 -0.698 1.00 96.88 94 PRO A O 1
ATOM 793 N N . PHE A 1 95 ? -9.172 -6.779 0.134 1.00 97.50 95 PHE A N 1
ATOM 794 C CA . PHE A 1 95 ? -10.543 -7.042 0.589 1.00 97.50 95 PHE A CA 1
ATOM 795 C C . PHE A 1 95 ? -11.525 -7.375 -0.544 1.00 97.50 95 PHE A C 1
ATOM 797 O O . PHE A 1 95 ? -12.615 -7.860 -0.263 1.00 97.50 95 PHE A O 1
ATOM 804 N N . LYS A 1 96 ? -11.161 -7.112 -1.809 1.00 97.06 96 LYS A N 1
ATOM 805 C CA . LYS A 1 96 ? -11.954 -7.478 -2.992 1.00 97.06 96 LYS A CA 1
ATOM 806 C C . LYS A 1 96 ? -11.478 -8.778 -3.642 1.00 97.06 96 LYS A C 1
ATOM 808 O O . LYS A 1 96 ? -12.309 -9.527 -4.145 1.00 97.06 96 LYS A O 1
ATOM 813 N N . HIS A 1 97 ? -10.165 -9.003 -3.710 1.00 95.88 97 HIS A N 1
ATOM 814 C CA . HIS A 1 97 ? -9.588 -10.042 -4.575 1.00 95.88 97 HIS A CA 1
ATOM 815 C C . HIS A 1 97 ? -8.993 -11.240 -3.842 1.00 95.88 97 HIS A C 1
ATOM 817 O O . HIS A 1 97 ? -8.754 -12.259 -4.484 1.00 95.88 97 HIS A O 1
ATOM 823 N N . TRP A 1 98 ? -8.695 -11.132 -2.548 1.00 95.00 98 TRP A N 1
ATOM 824 C CA . TRP A 1 98 ? -8.216 -12.282 -1.788 1.00 95.00 98 TRP A CA 1
ATOM 825 C C . TRP A 1 98 ? -9.371 -13.201 -1.420 1.00 95.00 98 TRP A C 1
ATOM 827 O O . TRP A 1 98 ? -10.482 -12.744 -1.147 1.00 95.00 98 TRP A O 1
ATOM 837 N N . ASP A 1 99 ? -9.085 -14.497 -1.386 1.00 94.12 99 ASP A N 1
ATOM 838 C CA . ASP A 1 99 ? -9.977 -15.462 -0.766 1.00 94.12 99 ASP A CA 1
ATOM 839 C C . ASP A 1 99 ? -10.061 -15.247 0.753 1.00 94.12 99 ASP A C 1
ATOM 841 O O . ASP A 1 99 ? -9.278 -14.520 1.385 1.00 94.12 99 ASP A O 1
ATOM 845 N N . ARG A 1 100 ? -11.084 -15.866 1.339 1.00 94.69 100 ARG A N 1
ATOM 846 C CA . ARG A 1 100 ? -11.413 -15.698 2.750 1.00 94.69 100 ARG A CA 1
ATOM 847 C C . ARG A 1 100 ? -10.317 -16.280 3.635 1.00 94.69 100 ARG A C 1
ATOM 849 O O . ARG A 1 100 ? -9.987 -15.668 4.647 1.00 94.69 100 ARG A O 1
ATOM 856 N N . GLU A 1 101 ? -9.754 -17.422 3.262 1.00 96.06 101 GLU A N 1
ATOM 857 C CA . GLU A 1 101 ? -8.701 -18.110 4.004 1.00 96.06 101 GLU A CA 1
ATOM 858 C C . GLU A 1 101 ? -7.459 -17.221 4.156 1.00 96.06 101 GLU A C 1
ATOM 860 O O . GLU A 1 101 ? -6.987 -17.002 5.275 1.00 96.06 101 GLU A O 1
ATOM 865 N N . THR A 1 102 ? -7.004 -16.619 3.057 1.00 94.88 102 THR A N 1
ATOM 866 C CA . THR A 1 102 ? -5.858 -15.701 3.017 1.00 94.88 102 THR A CA 1
ATOM 867 C C . THR A 1 102 ? -6.114 -14.447 3.858 1.00 94.88 102 THR A C 1
ATOM 869 O O . THR A 1 102 ? -5.238 -13.997 4.603 1.00 94.88 102 THR A O 1
ATOM 872 N N . LEU A 1 103 ? -7.325 -13.877 3.793 1.00 95.56 103 LEU A N 1
ATOM 873 C CA . LEU A 1 103 ? -7.701 -12.731 4.632 1.00 95.56 103 LEU A CA 1
ATOM 874 C C . LEU A 1 103 ? -7.719 -13.091 6.123 1.00 95.56 103 LEU A C 1
ATOM 876 O O . LEU A 1 103 ? -7.234 -12.301 6.936 1.00 95.56 103 LEU A O 1
ATOM 880 N N . VAL A 1 104 ? -8.236 -14.270 6.489 1.00 95.75 104 VAL A N 1
ATOM 881 C CA . VAL A 1 104 ? -8.224 -14.760 7.877 1.00 95.75 104 VAL A CA 1
ATOM 882 C C . VAL A 1 104 ? -6.791 -14.911 8.379 1.00 95.75 104 VAL A C 1
ATOM 884 O O . VAL A 1 104 ? -6.483 -14.445 9.477 1.00 95.75 104 VAL A O 1
ATOM 887 N N . GLU A 1 105 ? -5.920 -15.557 7.603 1.00 95.62 105 GLU A N 1
ATOM 888 C CA . GLU A 1 105 ? -4.518 -15.753 7.974 1.00 95.62 105 GLU A CA 1
ATOM 889 C C . GLU A 1 105 ? -3.821 -14.410 8.202 1.00 95.62 105 GLU A C 1
ATOM 891 O O . GLU A 1 105 ? -3.189 -14.212 9.244 1.00 95.62 105 GLU A O 1
ATOM 896 N N . LYS A 1 106 ? -4.024 -13.452 7.288 1.00 95.12 106 LYS A N 1
ATOM 897 C CA . LYS A 1 106 ? -3.477 -12.104 7.434 1.00 95.12 106 LYS A CA 1
ATOM 898 C C . LYS A 1 106 ? -3.989 -11.418 8.703 1.00 95.12 106 LYS A C 1
ATOM 900 O O . LYS A 1 106 ? -3.183 -10.997 9.526 1.00 95.12 106 LYS A O 1
ATOM 905 N N . CYS A 1 107 ? -5.304 -11.378 8.912 1.00 95.00 107 CYS A N 1
ATOM 906 C CA . CYS A 1 107 ? -5.895 -10.736 10.090 1.00 95.00 107 CYS A CA 1
ATOM 907 C C . CYS A 1 107 ? -5.405 -11.364 11.405 1.00 95.00 107 CYS A C 1
ATOM 909 O O . CYS A 1 107 ? -5.147 -10.649 12.372 1.00 95.00 107 CYS A O 1
ATOM 911 N N . ARG A 1 108 ? -5.224 -12.691 11.446 1.00 93.38 108 ARG A N 1
ATOM 912 C CA . ARG A 1 108 ? -4.649 -13.386 12.609 1.00 93.38 108 ARG A CA 1
ATOM 913 C C . ARG A 1 108 ? -3.192 -13.001 12.844 1.00 93.38 108 ARG A C 1
ATOM 915 O O . ARG A 1 108 ? -2.824 -12.745 13.989 1.00 93.38 108 ARG A O 1
ATOM 922 N N . ALA A 1 109 ? -2.380 -12.938 11.788 1.00 94.75 109 ALA A N 1
ATOM 923 C CA . ALA A 1 109 ? -0.986 -12.507 11.884 1.00 94.75 109 ALA A CA 1
ATOM 924 C C . ALA A 1 109 ? -0.872 -11.076 12.442 1.00 94.75 109 ALA A C 1
ATOM 926 O O . ALA A 1 109 ? 0.016 -10.796 13.246 1.00 94.75 109 ALA A O 1
ATOM 927 N N . ASP A 1 110 ? -1.822 -10.207 12.090 1.00 93.62 110 ASP A N 1
ATOM 928 C CA . ASP A 1 110 ? -1.902 -8.827 12.581 1.00 93.62 110 ASP A CA 1
ATOM 929 C C . ASP A 1 110 ? -2.670 -8.684 13.909 1.00 93.62 110 ASP A C 1
ATOM 931 O O . ASP A 1 110 ? -2.932 -7.571 14.361 1.00 93.62 110 ASP A O 1
ATOM 935 N N . LYS A 1 111 ? -3.006 -9.805 14.566 1.00 92.31 111 LYS A N 1
ATOM 936 C CA . LYS A 1 111 ? -3.678 -9.862 15.878 1.00 92.31 111 LYS A CA 1
ATOM 937 C C . LYS A 1 111 ? -5.033 -9.141 15.923 1.00 92.31 111 LYS A C 1
ATOM 939 O O . LYS A 1 111 ? -5.440 -8.642 16.972 1.00 92.31 111 LYS A O 1
ATOM 944 N N . VAL A 1 112 ? -5.756 -9.126 14.805 1.00 92.50 112 VAL A N 1
ATOM 945 C CA . VAL A 1 112 ? -7.141 -8.643 14.738 1.00 92.50 112 VAL A CA 1
ATOM 946 C C . VAL A 1 112 ? -8.033 -9.568 15.572 1.00 92.50 112 VAL A C 1
ATOM 948 O O . VAL A 1 112 ? -8.003 -10.790 15.409 1.00 92.50 112 VAL A O 1
ATOM 951 N N . ASN A 1 113 ? -8.821 -8.996 16.486 1.00 89.19 113 ASN A N 1
ATOM 952 C CA . ASN A 1 113 ? -9.698 -9.775 17.362 1.00 89.19 113 ASN A CA 1
ATOM 953 C C . ASN A 1 113 ? -10.908 -10.366 16.606 1.00 89.19 113 ASN A C 1
ATOM 955 O O . ASN A 1 113 ? -11.227 -9.969 15.484 1.00 89.19 113 ASN A O 1
ATOM 959 N N . ALA A 1 114 ? -11.594 -11.325 17.234 1.00 90.44 114 ALA A N 1
ATOM 960 C CA . ALA A 1 114 ? -12.705 -12.042 16.609 1.00 90.44 114 ALA A CA 1
ATOM 961 C C . ALA A 1 114 ? -13.884 -11.129 16.225 1.00 90.44 114 ALA A C 1
ATOM 963 O O . ALA A 1 114 ? -14.497 -11.347 15.181 1.00 90.44 114 ALA A O 1
ATOM 964 N N . THR A 1 115 ? -14.172 -10.103 17.028 1.00 91.94 115 THR A N 1
ATOM 965 C CA . THR A 1 115 ? -15.261 -9.147 16.781 1.00 91.94 115 THR A CA 1
ATOM 966 C C . THR A 1 115 ? -15.006 -8.335 15.512 1.00 91.94 115 THR A C 1
ATOM 968 O O . THR A 1 115 ? -15.836 -8.339 14.604 1.00 91.94 115 THR A O 1
ATOM 971 N N . TYR A 1 116 ? -13.825 -7.720 15.388 1.00 93.12 116 TYR A N 1
ATOM 972 C CA . TYR A 1 116 ? -13.438 -6.995 14.175 1.00 93.12 116 TYR A CA 1
ATOM 973 C C . TYR A 1 116 ? -13.348 -7.922 12.967 1.00 93.12 116 TYR A C 1
ATOM 975 O O . TYR A 1 116 ? -13.736 -7.541 11.869 1.00 93.12 116 TYR A O 1
ATOM 983 N N . LEU A 1 117 ? -12.878 -9.157 13.150 1.00 94.56 117 LEU A N 1
ATOM 984 C CA . LEU A 1 117 ? -12.816 -10.124 12.059 1.00 94.56 117 LEU A CA 1
ATOM 985 C C . LEU A 1 117 ? -14.211 -10.422 11.482 1.00 94.56 117 LEU A C 1
ATOM 987 O O . LEU A 1 117 ? -14.382 -10.449 10.263 1.00 94.56 117 LEU A O 1
ATOM 991 N N . GLN A 1 118 ? -15.214 -10.613 12.345 1.00 95.62 118 GLN A N 1
ATOM 992 C CA . GLN A 1 118 ? -16.606 -10.804 11.926 1.00 95.62 118 GLN A CA 1
ATOM 993 C C . GLN A 1 118 ? -17.159 -9.570 11.203 1.00 95.62 118 GLN A C 1
ATOM 995 O O . GLN A 1 118 ? -17.806 -9.707 10.161 1.00 95.62 118 GLN A O 1
ATOM 1000 N N . GLU A 1 119 ? -16.873 -8.372 11.714 1.00 96.19 119 GLU A N 1
ATOM 1001 C CA . GLU A 1 119 ? -17.275 -7.112 11.086 1.00 96.19 119 GLU A CA 1
ATOM 1002 C C . GLU A 1 119 ? -16.657 -6.943 9.689 1.00 96.19 119 GLU A C 1
ATOM 1004 O O . GLU A 1 119 ? -17.381 -6.703 8.719 1.00 96.19 119 GLU A O 1
ATOM 1009 N N . ILE A 1 120 ? -15.340 -7.139 9.564 1.00 97.69 120 ILE A N 1
ATOM 1010 C CA . ILE A 1 120 ? -14.602 -7.053 8.298 1.00 97.69 120 ILE A CA 1
ATOM 1011 C C . ILE A 1 120 ? -15.233 -7.981 7.262 1.00 97.69 120 ILE A C 1
ATOM 1013 O O . ILE A 1 120 ? -15.507 -7.552 6.141 1.00 97.69 120 ILE A O 1
ATOM 1017 N N . PHE A 1 121 ? -15.529 -9.232 7.622 1.00 97.06 121 PHE A N 1
ATOM 1018 C CA . PHE A 1 121 ? -16.150 -10.161 6.680 1.00 97.06 121 PHE A CA 1
ATOM 1019 C C . PHE A 1 121 ? -17.584 -9.787 6.318 1.00 97.06 121 PHE A C 1
ATOM 1021 O O . PHE A 1 121 ? -17.931 -9.840 5.142 1.00 97.06 121 PHE A O 1
ATOM 1028 N N . SER A 1 122 ? -18.387 -9.325 7.279 1.00 97.88 122 SER A N 1
ATOM 1029 C CA . SER A 1 122 ? -19.724 -8.786 6.996 1.00 97.88 122 SER A CA 1
ATOM 1030 C C . SER A 1 122 ? -19.675 -7.611 6.007 1.00 97.88 122 SER A C 1
ATOM 1032 O O . SER A 1 122 ? -20.562 -7.447 5.164 1.00 97.88 122 SER A O 1
ATOM 1034 N N . LEU A 1 123 ? -18.640 -6.772 6.077 1.00 98.00 123 LEU A N 1
ATOM 1035 C CA . LEU A 1 123 ? -18.421 -5.672 5.134 1.00 98.00 123 LEU A CA 1
ATOM 1036 C C . LEU A 1 123 ? -17.959 -6.173 3.758 1.00 98.00 123 LEU A C 1
ATOM 1038 O O . LEU A 1 123 ? -18.491 -5.718 2.742 1.00 98.00 123 LEU A O 1
ATOM 1042 N N . VAL A 1 124 ? -17.035 -7.137 3.709 1.00 97.88 124 VAL A N 1
ATOM 1043 C CA . VAL A 1 124 ? -16.575 -7.777 2.462 1.00 97.88 124 VAL A CA 1
ATOM 1044 C C . VAL A 1 124 ? -17.732 -8.458 1.727 1.00 97.88 124 VAL A C 1
ATOM 1046 O O . VAL A 1 124 ? -17.904 -8.226 0.530 1.00 97.88 124 VAL A O 1
ATOM 1049 N N . ASP A 1 125 ? -18.578 -9.209 2.437 1.00 97.31 125 ASP A N 1
ATOM 1050 C CA . ASP A 1 125 ? -19.736 -9.913 1.866 1.00 97.31 125 ASP A CA 1
ATOM 1051 C C . ASP A 1 125 ? -20.765 -8.934 1.275 1.00 97.31 125 ASP A C 1
ATOM 1053 O O . ASP A 1 125 ? -21.375 -9.190 0.236 1.00 97.31 125 ASP A O 1
ATOM 1057 N N . ARG A 1 126 ? -20.894 -7.744 1.878 1.00 97.88 126 ARG A N 1
ATOM 1058 C CA . ARG A 1 126 ? -21.709 -6.629 1.361 1.00 97.88 126 ARG A CA 1
ATOM 1059 C C . ARG A 1 126 ? -20.994 -5.782 0.302 1.00 97.88 126 ARG A C 1
ATOM 1061 O O . ARG A 1 126 ? -21.511 -4.736 -0.088 1.00 97.88 126 ARG A O 1
ATOM 1068 N N . ARG A 1 127 ? -19.810 -6.202 -0.159 1.00 96.81 127 ARG A N 1
ATOM 1069 C CA . ARG A 1 127 ? -18.954 -5.497 -1.133 1.00 96.81 127 ARG A CA 1
ATOM 1070 C C . ARG A 1 127 ? -18.533 -4.086 -0.699 1.00 96.81 127 ARG A C 1
ATOM 1072 O O . ARG A 1 127 ? -18.191 -3.248 -1.532 1.00 96.81 127 ARG A O 1
ATOM 1079 N N . LYS A 1 128 ? -18.510 -3.821 0.609 1.00 97.56 128 LYS A N 1
ATOM 1080 C CA . LYS A 1 128 ? -18.079 -2.558 1.227 1.00 97.56 128 LYS A CA 1
ATOM 1081 C C . LYS A 1 128 ? -16.582 -2.609 1.554 1.00 97.56 128 LYS A C 1
ATOM 1083 O O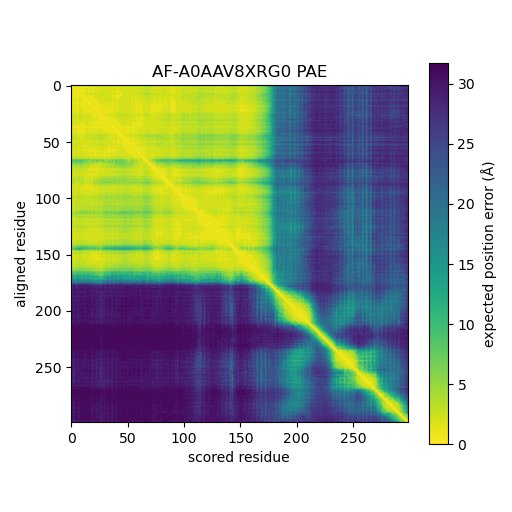 . LYS A 1 128 ? -16.170 -2.558 2.708 1.00 97.56 128 LYS A O 1
ATOM 1088 N N . PHE A 1 129 ? -15.744 -2.721 0.522 1.00 98.00 129 PHE A N 1
ATOM 1089 C CA . PHE A 1 129 ? -14.302 -2.972 0.686 1.00 98.00 129 PHE A CA 1
ATOM 1090 C C . PHE A 1 129 ? -13.540 -1.834 1.381 1.00 98.00 129 PHE A C 1
ATOM 1092 O O . PHE A 1 129 ? -12.626 -2.099 2.158 1.00 98.00 129 PHE A O 1
ATOM 1099 N N . LYS A 1 130 ? -13.922 -0.572 1.130 1.00 97.25 130 LYS A N 1
ATOM 1100 C CA . LYS A 1 130 ? -13.320 0.591 1.807 1.00 97.25 130 LYS A CA 1
ATOM 1101 C C . LYS A 1 130 ? -13.616 0.566 3.310 1.00 97.25 130 LYS A C 1
ATOM 1103 O O . LYS A 1 130 ? -12.706 0.729 4.110 1.00 97.25 130 LYS A O 1
ATOM 1108 N N . GLU A 1 131 ? -14.859 0.268 3.687 1.00 97.81 131 GLU A N 1
ATOM 1109 C CA . GLU A 1 131 ? -15.264 0.126 5.092 1.00 97.81 131 GLU A CA 1
ATOM 1110 C C . GLU A 1 131 ? -14.560 -1.064 5.759 1.00 97.81 131 GLU A C 1
ATOM 1112 O O . GLU A 1 131 ? -14.087 -0.933 6.880 1.00 97.81 131 GLU A O 1
ATOM 1117 N N . ALA A 1 132 ? -14.411 -2.198 5.063 1.00 98.06 132 ALA A N 1
ATOM 1118 C CA . ALA A 1 132 ? -13.653 -3.343 5.573 1.00 98.06 132 ALA A CA 1
ATOM 1119 C C . ALA A 1 132 ? -12.179 -2.985 5.851 1.00 98.06 132 ALA A C 1
ATOM 1121 O O . ALA A 1 132 ? -11.630 -3.364 6.884 1.00 98.06 132 ALA A O 1
ATOM 1122 N N . CYS A 1 133 ? -11.555 -2.203 4.960 1.00 98.00 133 CYS A N 1
ATOM 1123 C CA . CYS A 1 133 ? -10.209 -1.662 5.160 1.00 98.00 133 CYS A CA 1
ATOM 1124 C C . CYS A 1 133 ? -10.141 -0.721 6.373 1.00 98.00 133 CYS A C 1
ATOM 1126 O O . CYS A 1 133 ? -9.201 -0.808 7.160 1.00 98.00 133 CYS A O 1
ATOM 1128 N N . THR A 1 134 ? -11.151 0.134 6.562 1.00 97.75 134 THR A N 1
ATOM 1129 C CA . THR A 1 134 ? -11.265 1.004 7.741 1.00 97.75 134 THR A CA 1
ATOM 1130 C C . THR A 1 134 ? -11.436 0.203 9.033 1.00 97.75 134 THR A C 1
ATOM 1132 O O . THR A 1 134 ? -10.730 0.472 9.999 1.00 97.75 134 THR A O 1
ATOM 1135 N N . ALA A 1 135 ? -12.303 -0.812 9.062 1.00 97.12 135 ALA A N 1
ATOM 1136 C CA . ALA A 1 135 ? -12.475 -1.676 10.232 1.00 97.12 135 ALA A CA 1
ATOM 1137 C C . ALA A 1 135 ? -11.167 -2.405 10.584 1.00 97.12 135 ALA A C 1
ATOM 1139 O O . ALA A 1 135 ? -10.767 -2.457 11.747 1.00 97.12 135 ALA A O 1
ATOM 1140 N N . TYR A 1 136 ? -10.448 -2.891 9.569 1.00 97.69 136 TYR A N 1
ATOM 1141 C CA . TYR A 1 136 ? -9.114 -3.459 9.739 1.00 97.69 136 TYR A CA 1
ATOM 1142 C C . TYR A 1 136 ? -8.110 -2.432 10.296 1.00 97.69 136 TYR A C 1
ATOM 1144 O O . TYR A 1 136 ? -7.408 -2.743 11.255 1.00 97.69 136 TYR A O 1
ATOM 1152 N N . PHE A 1 137 ? -8.082 -1.201 9.771 1.00 96.50 137 PHE A N 1
ATOM 1153 C CA . PHE A 1 137 ? -7.237 -0.114 10.287 1.00 96.50 137 PHE A CA 1
ATOM 1154 C C . PHE A 1 137 ? -7.497 0.151 11.775 1.00 96.50 137 PHE A C 1
ATOM 1156 O O . PHE A 1 137 ? -6.550 0.218 12.562 1.00 96.50 137 PHE A O 1
ATOM 1163 N N . CYS A 1 138 ? -8.770 0.270 12.162 1.00 92.75 138 CYS A N 1
ATOM 1164 C CA . CYS A 1 138 ? -9.191 0.473 13.547 1.00 92.75 138 CYS A CA 1
ATOM 1165 C C . CYS A 1 138 ? -8.714 -0.669 14.446 1.00 92.75 138 CYS A C 1
ATOM 1167 O O . CYS A 1 138 ? -8.138 -0.425 15.507 1.00 92.75 138 CYS A O 1
ATOM 1169 N N . ALA A 1 139 ? -8.883 -1.913 13.991 1.00 93.50 139 ALA A N 1
ATOM 1170 C CA . ALA A 1 139 ? -8.468 -3.094 14.733 1.00 93.50 139 ALA A CA 1
ATOM 1171 C C . ALA A 1 139 ? -6.950 -3.149 14.960 1.00 93.50 139 ALA A C 1
ATOM 1173 O O . ALA A 1 139 ? -6.510 -3.463 16.067 1.00 93.50 139 ALA A O 1
ATOM 1174 N N . THR A 1 140 ? -6.141 -2.831 13.941 1.00 92.25 140 THR A N 1
ATOM 1175 C CA . THR A 1 140 ? -4.676 -2.923 14.045 1.00 92.25 140 THR A CA 1
ATOM 1176 C C . THR A 1 140 ? -4.060 -1.780 14.844 1.00 92.25 140 THR A C 1
ATOM 1178 O O . THR A 1 140 ? -3.099 -2.007 15.574 1.00 92.25 140 THR A O 1
ATOM 1181 N N . HIS A 1 141 ? -4.611 -0.567 14.743 1.00 86.44 141 HIS A N 1
ATOM 1182 C CA . HIS A 1 141 ? -4.113 0.600 15.486 1.00 86.44 141 HIS A CA 1
ATOM 1183 C C . HIS A 1 141 ? -4.785 0.771 16.855 1.00 86.44 141 HIS A C 1
ATOM 1185 O O . HIS A 1 141 ? -4.346 1.600 17.645 1.00 86.44 141 HIS A O 1
ATOM 1191 N N . LYS A 1 142 ? -5.824 -0.023 17.155 1.00 85.75 142 LYS A N 1
ATOM 1192 C CA . LYS A 1 142 ? -6.633 0.058 18.385 1.00 85.75 142 LYS A CA 1
ATOM 1193 C C . LYS A 1 142 ? -7.271 1.438 18.578 1.00 85.75 142 LYS A C 1
ATOM 1195 O O . LYS A 1 142 ? -7.298 1.974 19.685 1.00 85.75 142 LYS A O 1
ATOM 1200 N N . VAL A 1 143 ? -7.788 1.995 17.487 1.00 83.69 143 VAL A N 1
ATOM 1201 C CA . VAL A 1 143 ? -8.454 3.304 17.450 1.00 83.69 143 VAL A CA 1
ATOM 1202 C C . VAL A 1 143 ? -9.888 3.164 16.960 1.00 83.69 143 VAL A C 1
ATOM 1204 O O . VAL A 1 143 ? -10.237 2.189 16.296 1.00 83.69 143 VAL A O 1
ATOM 1207 N N . LEU A 1 144 ? -10.714 4.162 17.263 1.00 81.69 144 LEU A N 1
ATOM 1208 C CA . LEU A 1 144 ? -12.046 4.305 16.688 1.00 81.69 144 LEU A CA 1
ATOM 1209 C C . LEU A 1 144 ? -12.009 5.370 15.596 1.00 81.69 144 LEU A C 1
ATOM 1211 O O . LEU A 1 144 ? -11.389 6.420 15.762 1.00 81.69 144 LEU A O 1
ATOM 1215 N N . ARG A 1 145 ? -12.673 5.088 14.478 1.00 82.69 145 ARG A N 1
ATOM 1216 C CA . ARG A 1 145 ? -12.753 5.988 13.331 1.00 82.69 145 ARG A CA 1
ATOM 1217 C C . ARG A 1 145 ? -14.118 5.875 12.675 1.00 82.69 145 ARG A C 1
ATOM 1219 O O . ARG A 1 145 ? -14.549 4.779 12.331 1.00 82.69 145 ARG A O 1
ATOM 1226 N N . GLU A 1 146 ? -14.753 7.020 12.454 1.00 81.38 146 GLU A N 1
ATOM 1227 C CA . GLU A 1 146 ? -16.037 7.106 11.747 1.00 81.38 146 GLU A CA 1
ATOM 1228 C C . GLU A 1 146 ? -15.859 7.333 10.239 1.00 81.38 146 GLU A C 1
ATOM 1230 O O . GLU A 1 146 ? -16.654 6.860 9.428 1.00 81.38 146 GLU A O 1
ATOM 1235 N N . SER A 1 147 ? -14.806 8.053 9.839 1.00 92.81 147 SER A N 1
ATOM 1236 C CA . SER A 1 147 ? -14.542 8.360 8.434 1.00 92.81 147 SER A CA 1
ATOM 1237 C C . SER A 1 147 ? -13.983 7.151 7.678 1.00 92.81 147 SER A C 1
ATOM 1239 O O . SER A 1 147 ? -13.137 6.406 8.170 1.00 92.81 147 SER A O 1
ATOM 1241 N N . ILE A 1 148 ? -14.423 6.968 6.435 1.00 96.19 148 ILE A N 1
ATOM 1242 C CA . ILE A 1 148 ? -13.937 5.887 5.572 1.00 96.19 148 ILE A CA 1
ATOM 1243 C C . ILE A 1 148 ? -12.629 6.317 4.906 1.00 96.19 148 ILE A C 1
ATOM 1245 O O . ILE A 1 148 ? -12.568 7.405 4.332 1.00 96.19 148 ILE A O 1
ATOM 1249 N N . VAL A 1 149 ? -11.627 5.435 4.910 1.00 96.06 149 VAL A N 1
ATOM 1250 C CA . VAL A 1 149 ? -10.340 5.652 4.234 1.00 96.06 149 VAL A CA 1
ATOM 1251 C C . VAL A 1 149 ? -10.544 5.653 2.715 1.00 96.06 149 VAL A C 1
ATOM 1253 O O . VAL A 1 149 ? -11.085 4.696 2.148 1.00 96.06 149 VAL A O 1
ATOM 1256 N N . GLN A 1 150 ? -10.089 6.707 2.036 1.00 96.25 150 GLN A N 1
ATOM 1257 C CA . GLN A 1 150 ? -10.291 6.904 0.595 1.00 96.25 150 GLN A CA 1
ATOM 1258 C C . GLN A 1 150 ? -9.075 6.543 -0.256 1.00 96.25 150 GLN A C 1
ATOM 1260 O O . GLN A 1 150 ? -9.228 6.306 -1.456 1.00 96.25 150 GLN A O 1
ATOM 1265 N N . SER A 1 151 ? -7.872 6.462 0.319 1.00 97.44 151 SER A N 1
ATOM 1266 C CA . SER A 1 151 ? -6.675 6.048 -0.424 1.00 97.44 151 SER A CA 1
ATOM 1267 C C . SER A 1 151 ? -5.655 5.293 0.437 1.00 97.44 151 SER A C 1
ATOM 1269 O O . SER A 1 151 ? -5.612 5.478 1.654 1.00 97.44 151 SER A O 1
ATOM 1271 N N . PRO A 1 152 ? -4.760 4.488 -0.167 1.00 97.94 152 PRO A N 1
ATOM 1272 C CA . PRO A 1 152 ? -3.651 3.878 0.568 1.00 97.94 152 PRO A CA 1
ATOM 1273 C C . PRO A 1 152 ? -2.680 4.907 1.164 1.00 97.94 152 PRO A C 1
ATOM 1275 O O . PRO A 1 152 ? -2.063 4.649 2.192 1.00 97.94 152 PRO A O 1
ATOM 1278 N N . ASN A 1 153 ? -2.517 6.064 0.514 1.00 96.69 153 ASN A N 1
ATOM 1279 C CA . ASN A 1 153 ? -1.652 7.131 1.013 1.00 96.69 153 ASN A CA 1
ATOM 1280 C C . ASN A 1 153 ? -2.232 7.791 2.271 1.00 96.69 153 ASN A C 1
ATOM 1282 O O . ASN A 1 153 ? -1.477 8.055 3.199 1.00 96.69 153 ASN A O 1
ATOM 1286 N N . GLU A 1 154 ? -3.551 7.999 2.318 1.00 96.25 154 GLU A N 1
ATOM 1287 C CA . GLU A 1 154 ? -4.268 8.439 3.524 1.00 96.25 154 GLU A CA 1
ATOM 1288 C C . GLU A 1 154 ? -4.101 7.427 4.659 1.00 96.25 154 GLU A C 1
ATOM 1290 O O . GLU A 1 154 ? -3.655 7.812 5.734 1.00 96.25 154 GLU A O 1
ATOM 1295 N N . TYR A 1 155 ? -4.341 6.135 4.385 1.00 97.25 155 TYR A N 1
ATOM 1296 C CA . TYR A 1 155 ? -4.152 5.054 5.362 1.00 97.25 155 TYR A CA 1
ATOM 1297 C C . TYR A 1 155 ? -2.787 5.164 6.049 1.00 97.25 155 TYR A C 1
ATOM 1299 O O . TYR A 1 155 ? -2.699 5.207 7.268 1.00 97.25 155 TYR A O 1
ATOM 1307 N N . VAL A 1 156 ? -1.711 5.212 5.258 1.00 95.88 156 VAL A N 1
ATOM 1308 C CA . VAL A 1 156 ? -0.345 5.179 5.795 1.00 95.88 156 VAL A CA 1
ATOM 1309 C C . VAL A 1 156 ? 0.042 6.486 6.473 1.00 95.88 156 VAL A C 1
ATOM 1311 O O . VAL A 1 156 ? 0.727 6.454 7.491 1.00 95.88 156 VAL A O 1
ATOM 1314 N N . LYS A 1 157 ? -0.399 7.629 5.941 1.00 94.50 157 LYS A N 1
ATOM 1315 C CA . LYS A 1 157 ? -0.166 8.921 6.588 1.00 94.50 157 LYS A CA 1
ATOM 1316 C C . LYS A 1 157 ? -0.753 8.925 8.000 1.00 94.50 157 LYS A C 1
ATOM 1318 O O . LYS A 1 157 ? -0.050 9.257 8.946 1.00 94.50 157 LYS A O 1
ATOM 1323 N N . GLU A 1 158 ? -2.003 8.502 8.136 1.00 94.00 158 GLU A N 1
ATOM 1324 C CA . GLU A 1 158 ? -2.673 8.472 9.434 1.00 94.00 158 GLU A CA 1
ATOM 1325 C C . GLU A 1 158 ? -2.109 7.394 10.364 1.00 94.00 158 GLU A C 1
ATOM 1327 O O . GLU A 1 158 ? -1.996 7.628 11.564 1.00 94.00 158 GLU A O 1
ATOM 1332 N N . SER A 1 159 ? -1.675 6.246 9.830 1.00 92.56 159 SER A N 1
ATOM 1333 C CA . SER A 1 159 ? -0.911 5.259 10.605 1.00 92.56 159 SER A CA 1
ATOM 1334 C C . SER A 1 159 ? 0.320 5.883 11.267 1.00 92.56 159 SER A C 1
ATOM 1336 O O . SER A 1 159 ? 0.515 5.714 12.469 1.00 92.56 159 SER A O 1
ATOM 1338 N N . PHE A 1 160 ? 1.125 6.639 10.511 1.00 89.75 160 PHE A N 1
ATOM 1339 C CA . PHE A 1 160 ? 2.315 7.297 11.058 1.00 89.75 160 PHE A CA 1
ATOM 1340 C C . PHE A 1 160 ? 1.973 8.385 12.074 1.00 89.75 160 PHE A C 1
ATOM 1342 O O . PHE A 1 160 ? 2.664 8.521 13.079 1.00 89.75 160 PHE A O 1
ATOM 1349 N N . GLU A 1 161 ? 0.911 9.155 11.836 1.00 88.81 161 GLU A N 1
ATOM 1350 C CA . GLU A 1 161 ? 0.458 10.175 12.785 1.00 88.81 161 GLU A CA 1
ATOM 1351 C C . GLU A 1 161 ? 0.059 9.552 14.131 1.00 88.81 161 GLU A C 1
ATOM 1353 O O . GLU A 1 161 ? 0.401 10.101 15.179 1.00 88.81 161 GLU A O 1
ATOM 1358 N N . ILE A 1 162 ? -0.585 8.378 14.118 1.00 83.50 162 ILE A N 1
ATOM 1359 C CA . ILE A 1 162 ? -0.910 7.626 15.338 1.00 83.50 162 ILE A CA 1
ATOM 1360 C C . ILE A 1 162 ? 0.362 7.150 16.048 1.00 83.50 162 ILE A C 1
ATOM 1362 O O . ILE A 1 162 ? 0.476 7.336 17.258 1.00 83.50 162 ILE A O 1
ATOM 1366 N N . GLU A 1 163 ? 1.319 6.562 15.326 1.00 79.44 163 GLU A N 1
ATOM 1367 C CA . GLU A 1 163 ? 2.582 6.087 15.915 1.00 79.44 163 GLU A CA 1
ATOM 1368 C C . GLU A 1 163 ? 3.358 7.232 16.581 1.00 79.44 163 GLU A C 1
ATOM 1370 O O . GLU A 1 163 ? 3.709 7.141 17.757 1.00 79.44 163 GLU A O 1
ATOM 1375 N N . ILE A 1 164 ? 3.528 8.355 15.876 1.00 78.00 164 ILE A N 1
ATOM 1376 C CA . ILE A 1 164 ? 4.211 9.545 16.403 1.00 78.00 164 ILE A CA 1
ATOM 1377 C C . ILE A 1 164 ? 3.484 10.097 17.634 1.00 78.00 164 ILE A C 1
ATOM 1379 O O . ILE A 1 164 ? 4.129 10.493 18.607 1.00 78.00 164 ILE A O 1
ATOM 1383 N N . ALA A 1 165 ? 2.149 10.134 17.614 1.00 73.19 165 ALA A N 1
ATOM 1384 C CA . ALA A 1 165 ? 1.369 10.614 18.749 1.00 73.19 165 ALA A CA 1
ATOM 1385 C C . ALA A 1 165 ? 1.545 9.719 19.985 1.00 73.19 165 ALA A C 1
ATOM 1387 O O . ALA A 1 165 ? 1.682 10.235 21.095 1.00 73.19 165 ALA A O 1
ATOM 1388 N N . VAL A 1 166 ? 1.578 8.395 19.803 1.00 67.25 166 VAL A N 1
ATOM 1389 C CA . VAL A 1 166 ? 1.831 7.439 20.890 1.00 67.25 166 VAL A CA 1
ATOM 1390 C C . VAL A 1 166 ? 3.238 7.622 21.453 1.00 67.25 166 VAL A C 1
ATOM 1392 O O . VAL A 1 166 ? 3.382 7.735 22.670 1.00 67.25 166 VAL A O 1
ATOM 1395 N N . ASP A 1 167 ? 4.255 7.722 20.597 1.00 65.25 167 ASP A N 1
ATOM 1396 C CA . ASP A 1 167 ? 5.644 7.904 21.028 1.00 65.25 167 ASP A CA 1
ATOM 1397 C C . ASP A 1 167 ? 5.845 9.232 21.764 1.00 65.25 167 ASP A C 1
ATOM 1399 O O . ASP A 1 167 ? 6.463 9.271 22.828 1.00 65.25 167 ASP A O 1
ATOM 1403 N N . SER A 1 168 ? 5.264 10.320 21.249 1.00 64.12 168 SER A N 1
ATOM 1404 C CA . SER A 1 168 ? 5.302 11.628 21.907 1.00 64.12 168 SER A CA 1
ATOM 1405 C C . SER A 1 168 ? 4.612 11.600 23.270 1.00 64.12 168 SER A C 1
ATOM 1407 O O . SER A 1 168 ? 5.098 12.218 24.217 1.00 64.12 168 SER A O 1
ATOM 1409 N N . TYR A 1 169 ? 3.480 10.902 23.377 1.00 58.78 169 TYR A N 1
ATOM 1410 C CA . TYR A 1 169 ? 2.735 10.782 24.625 1.00 58.78 169 TYR A CA 1
ATOM 1411 C C . TYR A 1 169 ? 3.496 9.947 25.666 1.00 58.78 169 TYR A C 1
ATOM 1413 O O . TYR A 1 169 ? 3.602 10.348 26.826 1.00 58.78 169 TYR A O 1
ATOM 1421 N N . LEU A 1 170 ? 4.082 8.821 25.249 1.00 55.47 170 LEU A N 1
ATOM 1422 C CA . LEU A 1 170 ? 4.934 7.997 26.107 1.00 55.47 170 LEU A CA 1
ATOM 1423 C C . LEU A 1 170 ? 6.182 8.762 26.554 1.00 55.47 170 LEU A C 1
ATOM 1425 O O . LEU A 1 170 ? 6.523 8.714 27.733 1.00 55.47 170 LEU A O 1
ATOM 1429 N N . GLY A 1 171 ? 6.816 9.513 25.650 1.00 48.25 171 GLY A N 1
ATOM 1430 C CA . GLY A 1 171 ? 7.943 10.387 25.976 1.00 48.25 171 GLY A CA 1
ATOM 1431 C C . GLY A 1 171 ? 7.599 11.383 27.083 1.00 48.25 171 GLY A C 1
ATOM 1432 O O . GLY A 1 171 ? 8.321 11.464 28.071 1.00 48.25 171 GLY A O 1
ATOM 1433 N N . ALA A 1 172 ? 6.444 12.049 26.989 1.00 56.28 172 ALA A N 1
ATOM 1434 C CA . ALA A 1 172 ? 5.980 12.972 28.025 1.00 56.28 172 ALA A CA 1
ATOM 1435 C C . ALA A 1 172 ? 5.737 12.284 29.385 1.00 56.28 172 ALA A C 1
ATOM 1437 O O . ALA A 1 172 ? 6.054 12.859 30.428 1.00 56.28 172 ALA A O 1
ATOM 1438 N N . ILE A 1 173 ? 5.219 11.046 29.397 1.00 48.38 173 ILE A N 1
ATOM 1439 C CA . ILE A 1 173 ? 5.093 10.258 30.636 1.00 48.38 173 ILE A CA 1
ATOM 1440 C C . ILE A 1 173 ? 6.478 9.974 31.228 1.00 48.38 173 ILE A C 1
ATOM 1442 O O . ILE A 1 173 ? 6.682 10.189 32.422 1.00 48.38 173 ILE A O 1
ATOM 1446 N N . PHE A 1 174 ? 7.436 9.518 30.420 1.00 49.34 174 PHE A N 1
ATOM 1447 C CA . PHE A 1 174 ? 8.769 9.172 30.915 1.00 49.34 174 PHE A CA 1
ATOM 1448 C C . PHE A 1 174 ? 9.571 10.393 31.379 1.00 49.34 174 PHE A C 1
ATOM 1450 O O . PHE A 1 174 ? 10.238 10.309 32.405 1.00 49.34 174 PHE A O 1
ATOM 1457 N N . GLU A 1 175 ? 9.452 11.538 30.704 1.00 53.41 175 GLU A N 1
ATOM 1458 C CA . GLU A 1 175 ? 10.054 12.802 31.155 1.00 53.41 175 GLU A CA 1
ATOM 1459 C C . GLU A 1 175 ? 9.432 13.303 32.464 1.00 53.41 175 GLU A C 1
ATOM 1461 O O . GLU A 1 175 ? 10.128 13.849 33.317 1.00 53.41 175 GLU A O 1
ATOM 1466 N N . SER A 1 176 ? 8.136 13.056 32.685 1.00 52.66 176 SER A N 1
ATOM 1467 C CA . SER A 1 176 ? 7.506 13.324 33.984 1.00 52.66 176 SER A CA 1
ATOM 1468 C C . SER A 1 176 ? 7.975 12.377 35.104 1.00 52.66 176 SER A C 1
ATOM 1470 O O . SER A 1 176 ? 7.687 12.628 36.273 1.00 52.66 176 SER A O 1
ATOM 1472 N N . CYS A 1 177 ? 8.706 11.312 34.756 1.00 42.31 177 CYS A N 1
ATOM 1473 C CA . CYS A 1 177 ? 9.196 10.268 35.657 1.00 42.31 177 CYS A CA 1
ATOM 1474 C C . CYS A 1 177 ? 10.710 10.346 35.958 1.00 42.31 177 CYS A C 1
ATOM 1476 O O . CYS A 1 177 ? 11.271 9.372 36.464 1.00 42.31 177 CYS A O 1
ATOM 1478 N N . ASP A 1 178 ? 11.376 11.476 35.691 1.00 44.03 178 ASP A N 1
ATOM 1479 C CA . ASP A 1 178 ? 12.816 11.631 35.940 1.00 44.03 178 ASP A CA 1
ATOM 1480 C C . ASP A 1 178 ? 13.214 11.579 37.441 1.00 44.03 178 ASP A C 1
ATOM 1482 O O . ASP A 1 178 ? 12.459 11.919 38.359 1.00 44.03 178 ASP A O 1
ATOM 1486 N N . THR A 1 179 ? 14.425 11.075 37.674 1.00 47.88 179 THR A N 1
ATOM 1487 C CA . THR A 1 179 ? 14.822 10.124 38.724 1.00 47.88 179 THR A CA 1
ATOM 1488 C C . THR A 1 179 ? 15.385 10.724 40.018 1.00 47.88 179 THR A C 1
ATOM 1490 O O . THR A 1 179 ? 16.587 10.652 40.249 1.00 47.88 179 THR A O 1
ATOM 1493 N N . ASP A 1 180 ? 14.525 11.215 40.914 1.00 44.31 180 ASP A N 1
ATOM 1494 C CA . ASP A 1 180 ? 14.916 11.499 42.317 1.00 44.31 180 ASP A CA 1
ATOM 1495 C C . ASP A 1 180 ? 13.841 11.134 43.367 1.00 44.31 180 ASP A C 1
ATOM 1497 O O . ASP A 1 180 ? 14.021 11.349 44.566 1.00 44.31 180 ASP A O 1
ATOM 1501 N N . ARG A 1 181 ? 12.704 10.553 42.952 1.00 45.78 181 ARG A N 1
ATOM 1502 C CA . ARG A 1 181 ? 11.581 10.198 43.851 1.00 45.78 181 ARG A CA 1
ATOM 1503 C C . ARG A 1 181 ? 10.915 8.867 43.502 1.00 45.78 181 ARG A C 1
ATOM 1505 O O . ARG A 1 181 ? 9.690 8.755 43.467 1.00 45.78 181 ARG A O 1
ATOM 1512 N N . VAL A 1 182 ? 11.723 7.840 43.249 1.00 44.12 182 VAL A N 1
ATOM 1513 C CA . VAL A 1 182 ? 11.237 6.491 42.896 1.00 44.12 182 VAL A CA 1
ATOM 1514 C C . VAL A 1 182 ? 10.290 5.923 43.971 1.00 44.12 182 VAL A C 1
ATOM 1516 O O . VAL A 1 182 ? 9.327 5.237 43.633 1.00 44.12 182 VAL A O 1
ATOM 1519 N N . ASP A 1 183 ? 10.472 6.296 45.242 1.00 43.44 183 ASP A N 1
ATOM 1520 C CA . ASP A 1 183 ? 9.628 5.834 46.353 1.00 43.44 183 ASP A CA 1
ATOM 1521 C C . ASP A 1 183 ? 8.230 6.484 46.380 1.00 43.44 183 ASP A C 1
ATOM 1523 O O . ASP A 1 183 ? 7.245 5.811 46.686 1.00 43.44 183 ASP A O 1
ATOM 1527 N N . GLU A 1 184 ? 8.098 7.756 45.984 1.00 41.00 184 GLU A N 1
ATOM 1528 C CA . GLU A 1 184 ? 6.795 8.439 45.922 1.00 41.00 184 GLU A CA 1
ATOM 1529 C C . GLU A 1 184 ? 6.009 8.058 44.659 1.00 41.00 184 GLU A C 1
ATOM 1531 O O . GLU A 1 184 ? 4.785 7.964 44.711 1.00 41.00 184 GLU A O 1
ATOM 1536 N N . VAL A 1 185 ? 6.687 7.767 43.541 1.00 42.09 185 VAL A N 1
ATOM 1537 C CA . VAL A 1 185 ? 6.042 7.311 42.294 1.00 42.09 185 VAL A CA 1
ATOM 1538 C C . VAL A 1 185 ? 5.542 5.875 42.424 1.00 42.09 185 VAL A C 1
ATOM 1540 O O . VAL A 1 185 ? 4.446 5.571 41.955 1.00 42.09 185 VAL A O 1
ATOM 1543 N N . HIS A 1 186 ? 6.268 5.001 43.132 1.00 40.97 186 HIS A N 1
ATOM 1544 C CA . HIS A 1 186 ? 5.727 3.696 43.509 1.00 40.97 186 HIS A CA 1
ATOM 1545 C C . HIS A 1 186 ? 4.476 3.865 44.371 1.00 40.97 186 HIS A C 1
ATOM 1547 O O . HIS A 1 186 ? 3.477 3.194 44.131 1.00 40.97 186 HIS A O 1
ATOM 1553 N N . GLN A 1 187 ? 4.486 4.802 45.321 1.00 40.06 187 GLN A N 1
ATOM 1554 C CA . GLN A 1 187 ? 3.319 5.108 46.144 1.00 40.06 187 GLN A CA 1
ATOM 1555 C C . GLN A 1 187 ? 2.162 5.696 45.329 1.00 40.06 187 GLN A C 1
ATOM 1557 O O . GLN A 1 187 ? 1.020 5.350 45.608 1.00 40.06 187 GLN A O 1
ATOM 1562 N N . PHE A 1 188 ? 2.439 6.509 44.305 1.00 40.75 188 PHE A N 1
ATOM 1563 C CA . PHE A 1 188 ? 1.444 7.126 43.424 1.00 40.75 188 PHE A CA 1
ATOM 1564 C C . PHE A 1 188 ? 0.836 6.124 42.437 1.00 40.75 188 PHE A C 1
ATOM 1566 O O . PHE A 1 188 ? -0.382 6.058 42.329 1.00 40.75 188 PHE A O 1
ATOM 1573 N N . LEU A 1 189 ? 1.645 5.274 41.798 1.00 40.81 189 LEU A N 1
ATOM 1574 C CA . LEU A 1 189 ? 1.175 4.172 40.948 1.00 40.81 189 LEU A CA 1
ATOM 1575 C C . LEU A 1 189 ? 0.433 3.112 41.762 1.00 40.81 189 LEU A C 1
ATOM 1577 O O . LEU A 1 189 ? -0.571 2.581 41.295 1.00 40.81 189 LEU A O 1
ATOM 1581 N N . ILE A 1 190 ? 0.881 2.829 42.991 1.00 40.94 190 ILE A N 1
ATOM 1582 C CA . ILE A 1 190 ? 0.143 1.981 43.932 1.00 40.94 190 ILE A CA 1
ATOM 1583 C C . ILE A 1 190 ? -1.168 2.661 44.317 1.0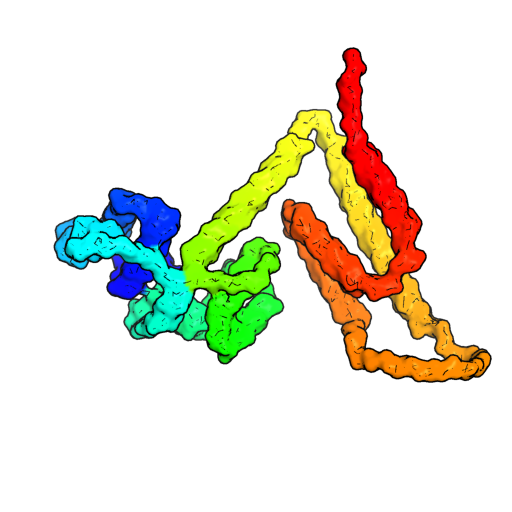0 40.94 190 ILE A C 1
ATOM 1585 O O . ILE A 1 190 ? -2.172 1.965 44.329 1.00 40.94 190 ILE A O 1
ATOM 1589 N N . LEU A 1 191 ? -1.204 3.977 44.574 1.00 42.06 191 LEU A N 1
ATOM 1590 C CA . LEU A 1 191 ? -2.434 4.714 44.890 1.00 42.06 191 LEU A CA 1
ATOM 1591 C C . LEU A 1 191 ? -3.404 4.736 43.711 1.00 42.06 191 LEU A C 1
ATOM 1593 O O . LEU A 1 191 ? -4.595 4.558 43.919 1.00 42.06 191 LEU A O 1
ATOM 1597 N N . GLU A 1 192 ? -2.916 4.936 42.490 1.00 49.72 192 GLU A N 1
ATOM 1598 C CA . GLU A 1 192 ? -3.725 4.984 41.274 1.00 49.72 192 GLU A CA 1
ATOM 1599 C C . GLU A 1 192 ? -4.262 3.588 40.934 1.00 49.72 192 GLU A C 1
ATOM 1601 O O . GLU A 1 192 ? -5.454 3.432 40.670 1.00 49.72 192 GLU A O 1
ATOM 1606 N N . HIS A 1 193 ? -3.441 2.542 41.086 1.00 47.31 193 HIS A N 1
ATOM 1607 C CA . HIS A 1 193 ? -3.914 1.160 41.032 1.00 47.31 193 HIS A CA 1
ATOM 1608 C C . HIS A 1 193 ? -4.854 0.805 42.191 1.00 47.31 193 HIS A C 1
ATOM 1610 O O . HIS A 1 193 ? -5.789 0.049 41.949 1.00 47.31 193 HIS A O 1
ATOM 1616 N N . LEU A 1 194 ? -4.670 1.332 43.411 1.00 41.06 194 LEU A N 1
ATOM 1617 C CA . LEU A 1 194 ? -5.584 1.142 44.552 1.00 41.06 194 LEU A CA 1
ATOM 1618 C C . LEU A 1 194 ? -6.903 1.883 44.338 1.00 41.06 194 LEU A C 1
ATOM 1620 O O . LEU A 1 194 ? -7.952 1.387 44.735 1.00 41.06 194 LEU A O 1
ATOM 1624 N N . LEU A 1 195 ? -6.869 3.063 43.722 1.00 52.66 195 LEU A N 1
ATOM 1625 C CA . LEU A 1 195 ? -8.036 3.867 43.366 1.00 52.66 195 LEU A CA 1
ATOM 1626 C C . LEU A 1 195 ? -8.814 3.198 42.234 1.00 52.66 195 LEU A C 1
ATOM 1628 O O . LEU A 1 195 ? -10.035 3.118 42.305 1.00 52.66 195 LEU A O 1
ATOM 1632 N N . LEU A 1 196 ? -8.122 2.623 41.250 1.00 52.34 196 LEU A N 1
ATOM 163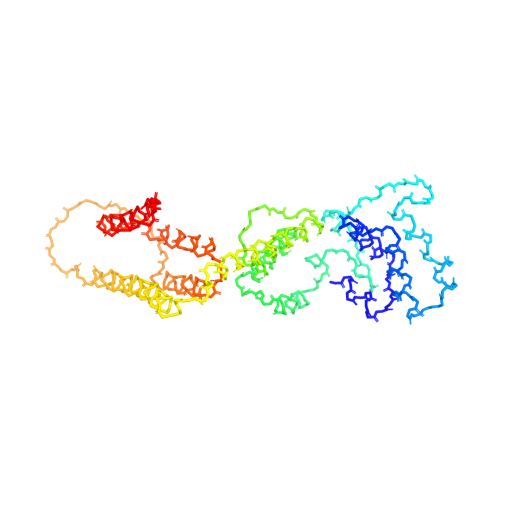3 C CA . LEU A 1 196 ? -8.748 1.845 40.187 1.00 52.34 196 LEU A CA 1
ATOM 1634 C C . LEU A 1 196 ? -9.294 0.509 40.719 1.00 52.34 196 LEU A C 1
ATOM 1636 O O . LEU A 1 196 ? -10.423 0.148 40.402 1.00 52.34 196 LEU A O 1
ATOM 1640 N N . HIS A 1 197 ? -8.559 -0.191 41.594 1.00 43.81 197 HIS A N 1
ATOM 1641 C CA . HIS A 1 197 ? -9.052 -1.401 42.267 1.00 43.81 197 HIS A CA 1
ATOM 1642 C C . HIS A 1 197 ? -10.233 -1.106 43.188 1.00 43.81 197 HIS A C 1
ATOM 1644 O O . HIS A 1 197 ? -11.190 -1.870 43.202 1.00 43.81 197 HIS A O 1
ATOM 1650 N N . SER A 1 198 ? -10.194 -0.018 43.957 1.00 44.75 198 SER A N 1
ATOM 1651 C CA . SER A 1 198 ? -11.297 0.367 44.842 1.00 44.75 198 SER A CA 1
ATOM 1652 C C . SER A 1 198 ? -12.506 0.854 44.051 1.00 44.75 198 SER A C 1
ATOM 1654 O O . SER A 1 198 ? -13.619 0.492 44.410 1.00 44.75 198 SER A O 1
ATOM 1656 N N . ALA A 1 199 ? -12.318 1.557 42.929 1.00 52.69 199 ALA A N 1
ATOM 1657 C CA . ALA A 1 199 ? -13.395 1.883 41.998 1.00 52.69 199 ALA A CA 1
ATOM 1658 C C . ALA A 1 199 ? -14.014 0.618 41.381 1.00 52.69 199 ALA A C 1
ATOM 1660 O O . ALA A 1 199 ? -15.236 0.509 41.326 1.00 52.69 199 ALA A O 1
ATOM 1661 N N . LEU A 1 200 ? -13.196 -0.369 40.996 1.00 49.16 200 LEU A N 1
ATOM 1662 C CA . LEU A 1 200 ? -13.653 -1.666 40.482 1.00 49.16 200 LEU A CA 1
ATOM 1663 C C . LEU A 1 200 ? -14.378 -2.501 41.546 1.00 49.16 200 LEU A C 1
ATOM 1665 O O . LEU A 1 200 ? -15.419 -3.082 41.254 1.00 49.16 200 LEU A O 1
ATOM 1669 N N . LEU A 1 201 ? -13.877 -2.532 42.783 1.00 44.50 201 LEU A N 1
ATOM 1670 C CA . LEU A 1 201 ? -14.521 -3.204 43.917 1.00 44.50 201 LEU A CA 1
ATOM 1671 C C . LEU A 1 201 ? -15.831 -2.515 44.312 1.00 44.50 201 LEU A C 1
ATOM 1673 O O . LEU A 1 201 ? -16.798 -3.190 44.649 1.00 44.50 201 LEU A O 1
ATOM 1677 N N . PHE A 1 202 ? -15.891 -1.186 44.231 1.00 48.75 202 PHE A N 1
ATOM 1678 C CA . PHE A 1 202 ? -17.103 -0.414 44.492 1.00 48.75 202 PHE A CA 1
ATOM 1679 C C . PHE A 1 202 ? -18.148 -0.629 43.389 1.00 48.75 202 PHE A C 1
ATOM 1681 O O . PHE A 1 202 ? -19.313 -0.866 43.693 1.00 48.75 202 PHE A O 1
ATOM 1688 N N . LEU A 1 203 ? -17.735 -0.657 42.117 1.00 52.03 203 LEU A N 1
ATOM 1689 C CA . LEU A 1 203 ? -18.585 -1.056 40.988 1.00 52.03 203 LEU A CA 1
ATOM 1690 C C . LEU A 1 203 ? -19.081 -2.502 41.135 1.00 52.03 203 LEU A C 1
ATOM 1692 O O . LEU A 1 203 ? -20.267 -2.756 40.945 1.00 52.03 203 LEU A O 1
ATOM 1696 N N . ALA A 1 204 ? -18.222 -3.438 41.545 1.00 44.69 204 ALA A N 1
ATOM 1697 C CA . ALA A 1 204 ? -18.605 -4.826 41.808 1.00 44.69 204 ALA A CA 1
ATOM 1698 C C . ALA A 1 204 ? -19.586 -4.955 42.990 1.00 44.69 204 ALA A C 1
ATOM 1700 O O . ALA A 1 204 ? -20.542 -5.726 42.916 1.00 44.69 204 ALA A O 1
ATOM 1701 N N . ALA A 1 205 ? -19.403 -4.171 44.057 1.00 43.91 205 ALA A N 1
ATOM 1702 C CA . ALA A 1 205 ? -20.318 -4.125 45.196 1.00 43.91 205 ALA A CA 1
ATOM 1703 C C . ALA A 1 205 ? -21.681 -3.522 44.816 1.00 43.91 205 ALA A C 1
ATOM 1705 O O . ALA A 1 205 ? -22.715 -4.064 45.202 1.00 43.91 205 ALA A O 1
ATOM 1706 N N . LEU A 1 206 ? -21.702 -2.459 44.007 1.00 49.41 206 LEU A N 1
ATOM 1707 C CA . LEU A 1 206 ? -22.934 -1.877 43.467 1.00 49.41 206 LEU A CA 1
ATOM 1708 C C . LEU A 1 206 ? -23.673 -2.849 42.542 1.00 49.41 206 LEU A C 1
ATOM 1710 O O . LEU A 1 206 ? -24.897 -2.927 42.600 1.00 49.41 206 LEU A O 1
ATOM 1714 N N . LEU A 1 207 ? -22.944 -3.632 41.743 1.00 46.28 207 LEU A N 1
ATOM 1715 C CA . LEU A 1 207 ? -23.511 -4.696 40.913 1.00 46.28 207 LEU A CA 1
ATOM 1716 C C . LEU A 1 207 ? -24.081 -5.846 41.760 1.00 46.28 207 LEU A C 1
ATOM 1718 O O . LEU A 1 207 ? -25.159 -6.342 41.449 1.00 46.28 207 LEU A O 1
ATOM 1722 N N . CYS A 1 208 ? -23.418 -6.226 42.856 1.00 39.22 208 CYS A N 1
ATOM 1723 C CA . CYS A 1 208 ? -23.912 -7.233 43.803 1.00 39.22 208 CYS A CA 1
ATOM 1724 C C . CYS A 1 208 ? -25.183 -6.758 44.533 1.00 39.22 208 CYS A C 1
ATOM 1726 O O . CYS A 1 208 ? -26.164 -7.495 44.635 1.00 39.22 208 CYS A O 1
ATOM 1728 N N . VAL A 1 209 ? -25.220 -5.494 44.968 1.00 43.12 209 VAL A N 1
ATOM 1729 C CA . VAL A 1 209 ? -26.420 -4.878 45.558 1.00 43.12 209 VAL A CA 1
ATOM 1730 C C . VAL A 1 209 ? -27.547 -4.775 44.525 1.00 43.12 209 VAL A C 1
ATOM 1732 O O . VAL A 1 209 ? -28.679 -5.116 44.845 1.00 43.12 209 VAL A O 1
ATOM 1735 N N . ALA A 1 210 ? -27.253 -4.402 43.275 1.00 44.69 210 ALA A N 1
ATOM 1736 C CA . ALA A 1 210 ? -28.238 -4.355 42.190 1.00 44.69 210 ALA A CA 1
ATOM 1737 C C . ALA A 1 210 ? -28.766 -5.744 41.768 1.00 44.69 210 ALA A C 1
ATOM 1739 O O . ALA A 1 210 ? -29.859 -5.848 41.211 1.00 44.69 210 ALA A O 1
ATOM 1740 N N . GLN A 1 211 ? -28.006 -6.814 42.023 1.00 42.06 211 GLN A N 1
ATOM 1741 C CA . GLN A 1 211 ? -28.448 -8.199 41.838 1.00 42.06 211 GLN A CA 1
ATOM 1742 C C . GLN A 1 211 ? -29.305 -8.692 43.016 1.00 42.06 211 GLN A C 1
ATOM 1744 O O . GLN A 1 211 ? -30.284 -9.399 42.784 1.00 42.06 211 GLN A O 1
ATOM 1749 N N . ASN A 1 212 ? -29.008 -8.264 44.249 1.00 38.22 212 ASN A N 1
ATOM 1750 C CA . ASN A 1 212 ? -29.780 -8.620 45.449 1.00 38.22 212 ASN A CA 1
ATOM 1751 C C . ASN A 1 212 ? -31.061 -7.785 45.637 1.00 38.22 212 ASN A C 1
ATOM 1753 O O . ASN A 1 212 ? -31.997 -8.239 46.285 1.00 38.22 212 ASN A O 1
ATOM 1757 N N . THR A 1 213 ? -31.181 -6.602 45.028 1.00 39.59 213 THR A N 1
ATOM 1758 C CA . THR A 1 213 ? -32.455 -5.851 45.006 1.00 39.59 213 THR A CA 1
ATOM 1759 C C . THR A 1 213 ? -33.479 -6.419 44.019 1.00 39.59 213 THR A C 1
ATOM 1761 O O . THR A 1 213 ? -34.610 -5.942 43.971 1.00 39.59 213 THR A O 1
ATOM 1764 N N . LYS A 1 214 ? -33.122 -7.462 43.254 1.00 39.66 214 LYS A N 1
ATOM 1765 C CA . LYS A 1 214 ? -34.053 -8.240 42.421 1.00 39.66 214 LYS A CA 1
ATOM 1766 C C . LYS A 1 214 ? -34.611 -9.494 43.105 1.00 39.66 214 LYS A C 1
ATOM 1768 O O . LYS A 1 214 ? -35.402 -10.187 42.472 1.00 39.66 214 LYS A O 1
ATOM 1773 N N . SER A 1 215 ? -34.241 -9.784 44.357 1.00 34.69 215 SER A N 1
ATOM 1774 C CA . SER A 1 215 ? -34.759 -10.945 45.101 1.00 34.69 215 SER A CA 1
ATOM 1775 C C . SER A 1 215 ? -35.757 -10.627 46.217 1.00 34.69 215 SER A C 1
ATOM 1777 O O . SER A 1 215 ? -36.349 -11.565 46.733 1.00 34.69 215 SER A O 1
ATOM 1779 N N . ASP A 1 216 ? -36.018 -9.355 46.538 1.00 33.97 216 ASP A N 1
ATOM 1780 C CA . ASP A 1 216 ? -36.979 -8.984 47.589 1.00 33.97 216 ASP A CA 1
ATOM 1781 C C . ASP A 1 216 ? -38.109 -8.095 47.039 1.00 33.97 216 ASP A C 1
ATOM 1783 O O . ASP A 1 216 ? -38.063 -6.869 47.136 1.00 33.97 216 ASP A O 1
ATOM 1787 N N . SER A 1 217 ? -39.126 -8.703 46.417 1.00 34.50 217 SER A N 1
ATOM 1788 C CA . SER A 1 217 ? -40.536 -8.262 46.531 1.00 34.50 217 SER A CA 1
ATOM 1789 C C . SER A 1 217 ? -41.512 -9.169 45.764 1.00 34.50 217 SER A C 1
ATOM 1791 O O . SER A 1 217 ? -41.858 -8.904 44.621 1.00 34.50 217 SER A O 1
ATOM 1793 N N . ASP A 1 218 ? -41.980 -10.210 46.449 1.00 30.61 218 ASP A N 1
ATOM 1794 C CA . ASP A 1 218 ? -43.376 -10.687 46.491 1.00 30.61 218 ASP A CA 1
ATOM 1795 C C . ASP A 1 218 ? -43.497 -11.308 47.906 1.00 30.61 218 ASP A C 1
ATOM 1797 O O . ASP A 1 218 ? -42.680 -12.145 48.276 1.00 30.61 218 ASP A O 1
ATOM 1801 N N . ASP A 1 219 ? -44.285 -10.792 48.857 1.00 32.72 219 ASP A N 1
ATOM 1802 C CA . ASP A 1 219 ? -45.744 -10.699 48.818 1.00 32.72 219 ASP A CA 1
ATOM 1803 C C . ASP A 1 219 ? -46.343 -9.533 49.651 1.00 32.72 219 ASP A C 1
ATOM 1805 O O . ASP A 1 219 ? -45.866 -9.197 50.736 1.00 32.72 219 ASP A O 1
ATOM 1809 N N . ASN A 1 220 ? -47.501 -9.058 49.157 1.00 32.84 220 ASN A N 1
ATOM 1810 C CA . ASN A 1 220 ? -48.631 -8.337 49.790 1.00 32.84 220 ASN A CA 1
ATOM 1811 C C . ASN A 1 220 ? -48.888 -6.811 49.558 1.00 32.84 220 ASN A C 1
ATOM 1813 O O . ASN A 1 220 ? -48.702 -6.006 50.463 1.00 32.84 220 ASN A O 1
ATOM 1817 N N . ILE A 1 221 ? -49.519 -6.499 48.392 1.00 31.50 221 ILE A N 1
ATOM 1818 C CA . ILE A 1 221 ? -50.779 -5.696 48.157 1.00 31.50 221 ILE A CA 1
ATOM 1819 C C . ILE A 1 221 ? -50.778 -4.143 48.401 1.00 31.50 221 ILE A C 1
ATOM 1821 O O . ILE A 1 221 ? -50.280 -3.731 49.442 1.00 31.50 221 ILE A O 1
ATOM 1825 N N . PRO A 1 222 ? -51.479 -3.244 47.620 1.00 33.12 222 PRO A N 1
ATOM 1826 C CA . PRO A 1 222 ? -51.997 -3.250 46.219 1.00 33.12 222 PRO A CA 1
ATOM 1827 C C . PRO A 1 222 ? -51.784 -1.961 45.329 1.00 33.12 222 PRO A C 1
ATOM 1829 O O . PRO A 1 222 ? -51.892 -0.833 45.794 1.00 33.12 222 PRO A O 1
ATOM 1832 N N . GLN A 1 223 ? -51.649 -2.188 44.001 1.00 33.03 223 GLN A N 1
ATOM 1833 C CA . GLN A 1 223 ? -52.133 -1.479 42.764 1.00 33.03 223 GLN A CA 1
ATOM 1834 C C . GLN A 1 223 ? -52.040 0.072 42.583 1.00 33.03 223 GLN A C 1
ATOM 1836 O O . GLN A 1 223 ? -52.660 0.833 43.314 1.00 33.03 223 GLN A O 1
ATOM 1841 N N . THR A 1 224 ? -51.395 0.640 41.539 1.00 24.22 224 THR A N 1
ATOM 1842 C CA . THR A 1 224 ? -51.796 0.801 40.096 1.00 24.22 224 THR A CA 1
ATOM 1843 C C . THR A 1 224 ? -50.812 1.800 39.398 1.00 24.22 224 THR A C 1
ATOM 1845 O O . THR A 1 224 ? -50.088 2.472 40.127 1.00 24.22 224 THR A O 1
ATOM 1848 N N . PRO A 1 225 ? -50.816 2.072 38.063 1.00 27.81 225 PRO A N 1
ATOM 1849 C CA . PRO A 1 225 ? -51.033 1.256 36.865 1.00 27.81 225 PRO A CA 1
ATOM 1850 C C . PRO A 1 225 ? -49.725 1.027 36.052 1.00 27.81 225 PRO A C 1
ATOM 1852 O O . PRO A 1 225 ? -48.728 1.730 36.182 1.00 27.81 225 PRO A O 1
ATOM 1855 N N . LYS A 1 226 ? -49.756 0.019 35.173 1.00 29.62 226 LYS A N 1
ATOM 1856 C CA . LYS A 1 226 ? -48.637 -0.470 34.348 1.00 29.62 226 LYS A CA 1
ATOM 1857 C C . LYS A 1 226 ? -48.110 0.575 33.351 1.00 29.62 226 LYS A C 1
ATOM 1859 O O . LYS A 1 226 ? -48.843 0.973 32.450 1.00 29.62 226 LYS A O 1
ATOM 1864 N N . TYR A 1 227 ? -46.812 0.881 33.414 1.00 25.83 227 TYR A N 1
ATOM 1865 C CA . TYR A 1 227 ? -46.050 1.365 32.259 1.00 25.83 227 TYR A CA 1
ATOM 1866 C C . TYR A 1 227 ? -45.337 0.167 31.621 1.00 25.83 227 TYR A C 1
ATOM 1868 O O . TYR A 1 227 ? -44.460 -0.445 32.228 1.00 25.83 227 TYR A O 1
ATOM 1876 N N . GLN A 1 228 ? -45.754 -0.214 30.414 1.00 30.58 228 GLN A N 1
ATOM 1877 C CA . GLN A 1 228 ? -45.078 -1.243 29.626 1.00 30.58 228 GLN A CA 1
ATOM 1878 C C . GLN A 1 228 ? -43.789 -0.654 29.038 1.00 30.58 228 GLN A C 1
ATOM 1880 O O . GLN A 1 228 ? -43.817 -0.010 27.991 1.00 30.58 228 GLN A O 1
ATOM 1885 N N . ALA A 1 229 ? -42.653 -0.881 29.698 1.00 28.11 229 ALA A N 1
ATOM 1886 C CA . ALA A 1 229 ? -41.349 -0.712 29.069 1.00 28.11 229 ALA A CA 1
ATOM 1887 C C . ALA A 1 229 ? -40.994 -2.014 28.335 1.00 28.11 229 ALA A C 1
ATOM 1889 O O . ALA A 1 229 ? -40.882 -3.072 28.948 1.00 28.11 229 ALA A O 1
ATOM 1890 N N . LYS A 1 230 ? -40.876 -1.922 27.005 1.00 25.52 230 LYS A N 1
ATOM 1891 C CA . LYS A 1 230 ? -40.428 -2.993 26.106 1.00 25.52 230 LYS A CA 1
ATOM 1892 C C . LYS A 1 230 ? -39.171 -3.679 26.650 1.00 25.52 230 LYS A C 1
ATOM 1894 O O . LYS A 1 230 ? -38.152 -3.025 26.861 1.00 25.52 230 LYS A O 1
ATOM 1899 N N . GLU A 1 231 ? -39.247 -4.998 26.788 1.00 35.16 231 GLU A N 1
ATOM 1900 C CA . GLU A 1 231 ? -38.103 -5.892 26.946 1.00 35.16 231 GLU A CA 1
ATOM 1901 C C . GLU A 1 231 ? -37.140 -5.690 25.770 1.00 35.16 231 GLU A C 1
ATOM 1903 O O . GLU A 1 231 ? -37.451 -6.057 24.644 1.00 35.16 231 GLU A O 1
ATOM 1908 N N . ASN A 1 232 ? -36.011 -5.029 26.026 1.00 35.78 232 ASN A N 1
ATOM 1909 C CA . ASN A 1 232 ? -34.792 -5.052 25.208 1.00 35.78 232 ASN A CA 1
ATOM 1910 C C . ASN A 1 232 ? -33.589 -4.571 26.052 1.00 35.78 232 ASN A C 1
ATOM 1912 O O . ASN A 1 232 ? -32.701 -3.878 25.561 1.00 35.78 232 ASN A O 1
ATOM 1916 N N . SER A 1 233 ? -33.559 -4.900 27.350 1.00 34.62 233 SER A N 1
ATOM 1917 C CA . SER A 1 233 ? -32.372 -4.685 28.185 1.00 34.62 233 SER A CA 1
ATOM 1918 C C . SER A 1 233 ? -31.400 -5.856 27.987 1.00 34.62 233 SER A C 1
ATOM 1920 O O . SER A 1 233 ? -31.837 -7.003 28.143 1.00 34.62 233 SER A O 1
ATOM 1922 N N . PRO A 1 234 ? -30.112 -5.626 27.672 1.00 37.78 234 PRO A N 1
ATOM 1923 C CA . PRO A 1 234 ? -29.132 -6.705 27.590 1.00 37.78 234 PRO A CA 1
ATOM 1924 C C . PRO A 1 234 ? -29.087 -7.477 28.916 1.00 37.78 234 PRO A C 1
ATOM 1926 O O . PRO A 1 234 ? -29.192 -6.891 29.994 1.00 37.78 234 PRO A O 1
ATOM 1929 N N . SER A 1 235 ? -28.988 -8.810 28.843 1.00 41.47 235 SER A N 1
ATOM 1930 C CA . SER A 1 235 ? -28.946 -9.645 30.050 1.00 41.47 235 SER A CA 1
ATOM 1931 C C . SER A 1 235 ? -27.768 -9.238 30.946 1.00 41.47 235 SER A C 1
ATOM 1933 O O . SER A 1 235 ? -26.719 -8.830 30.448 1.00 41.47 235 SER A O 1
ATOM 1935 N N . ALA A 1 236 ? -27.919 -9.359 32.268 1.00 37.72 236 ALA A N 1
ATOM 1936 C CA . ALA A 1 236 ? -26.887 -8.957 33.230 1.00 37.72 236 ALA A CA 1
ATOM 1937 C C . ALA A 1 236 ? -25.526 -9.642 32.981 1.00 37.72 236 ALA A C 1
ATOM 1939 O O . ALA A 1 236 ? -24.479 -9.072 33.273 1.00 37.72 236 ALA A O 1
ATOM 1940 N N . THR A 1 237 ? -25.535 -10.837 32.385 1.00 39.53 237 THR A N 1
ATOM 1941 C CA . THR A 1 237 ? -24.336 -11.557 31.947 1.00 39.53 237 THR A CA 1
ATOM 1942 C C . THR A 1 237 ? -23.667 -10.916 30.729 1.00 39.53 237 THR A C 1
ATOM 1944 O O . THR A 1 237 ? -22.444 -10.885 30.677 1.00 39.53 237 THR A O 1
ATOM 1947 N N . ALA A 1 238 ? -24.422 -10.349 29.783 1.00 41.28 238 ALA A N 1
ATOM 1948 C CA . ALA A 1 238 ? -23.862 -9.626 28.634 1.00 41.28 238 ALA A CA 1
ATOM 1949 C C . ALA A 1 238 ? -23.168 -8.324 29.068 1.00 41.28 238 ALA A C 1
ATOM 1951 O O . ALA A 1 238 ? -22.031 -8.074 28.683 1.00 41.28 238 ALA A O 1
ATOM 1952 N N . ILE A 1 239 ? -23.800 -7.572 29.977 1.00 42.75 239 ILE A N 1
ATOM 1953 C CA . ILE A 1 239 ? -23.212 -6.361 30.572 1.00 42.75 239 ILE A CA 1
ATOM 1954 C C . ILE A 1 239 ? -21.924 -6.707 31.341 1.00 42.75 239 ILE A C 1
ATOM 1956 O O . ILE A 1 239 ? -20.943 -5.974 31.275 1.00 42.75 239 ILE A O 1
ATOM 1960 N N . PHE A 1 240 ? -21.891 -7.850 32.035 1.00 41.44 240 PHE A N 1
ATOM 1961 C CA . PHE A 1 240 ? -20.704 -8.315 32.756 1.00 41.44 240 PHE A CA 1
ATOM 1962 C C . PHE A 1 240 ? -19.515 -8.613 31.828 1.00 41.44 240 PHE A C 1
ATOM 1964 O O . PHE A 1 240 ? -18.392 -8.216 32.137 1.00 41.44 240 PHE A O 1
ATOM 1971 N N . PHE A 1 241 ? -19.740 -9.275 30.687 1.00 46.22 241 PHE A N 1
ATOM 1972 C CA . PHE A 1 241 ? -18.673 -9.549 29.718 1.00 46.22 241 PHE A CA 1
ATOM 1973 C C . PHE A 1 241 ? -18.158 -8.275 29.041 1.00 46.22 241 PHE A C 1
ATOM 1975 O O . PHE A 1 241 ? -16.944 -8.129 28.888 1.00 46.22 241 PHE A O 1
ATOM 1982 N N . ASP A 1 242 ? -19.046 -7.333 28.720 1.00 45.59 242 ASP A N 1
ATOM 1983 C CA . ASP A 1 242 ? -18.662 -6.043 28.141 1.00 45.59 242 ASP A CA 1
ATOM 1984 C C . ASP A 1 242 ? -17.857 -5.199 29.140 1.00 45.59 242 ASP A C 1
ATOM 1986 O O . ASP A 1 242 ? -16.800 -4.668 28.796 1.00 45.59 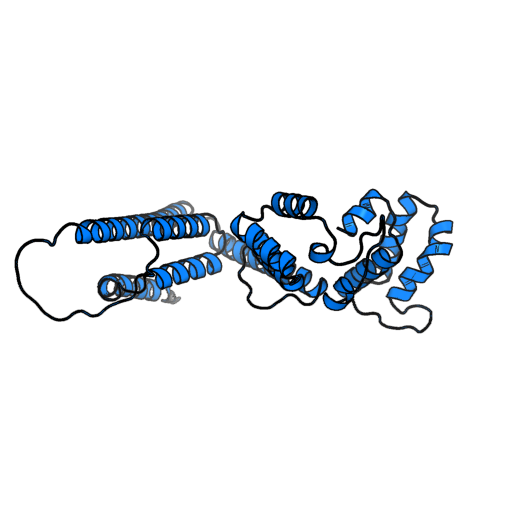242 ASP A O 1
ATOM 1990 N N . LEU A 1 243 ? -18.274 -5.146 30.410 1.00 41.97 243 LEU A N 1
ATOM 1991 C CA . LEU A 1 243 ? -17.533 -4.448 31.464 1.00 41.97 243 LEU A CA 1
ATOM 1992 C C . LEU A 1 243 ? -16.170 -5.098 31.736 1.00 41.97 243 LEU A C 1
ATOM 1994 O O . LEU A 1 243 ? -15.172 -4.390 31.844 1.00 41.97 243 LEU A O 1
ATOM 1998 N N . ALA A 1 244 ? -16.091 -6.430 31.798 1.00 43.84 244 ALA A N 1
ATOM 1999 C CA . ALA A 1 244 ? -14.823 -7.137 31.984 1.00 43.84 244 ALA A CA 1
ATOM 2000 C C . ALA A 1 244 ? -13.858 -6.914 30.803 1.00 43.84 244 ALA A C 1
ATOM 2002 O O . ALA A 1 244 ? -12.654 -6.743 31.008 1.00 43.84 244 ALA A O 1
ATOM 2003 N N . TYR A 1 245 ? -14.383 -6.857 29.575 1.00 47.41 245 TYR A N 1
ATOM 2004 C CA . TYR A 1 245 ? -13.609 -6.565 28.369 1.00 47.41 245 TYR A CA 1
ATOM 2005 C C . TYR A 1 245 ? -13.112 -5.113 28.334 1.00 47.41 245 TYR A C 1
ATOM 2007 O O . TYR A 1 245 ? -11.941 -4.872 28.026 1.00 47.41 245 TYR A O 1
ATOM 2015 N N . ILE A 1 246 ? -13.961 -4.147 28.698 1.00 45.06 246 ILE A N 1
ATOM 2016 C CA . ILE A 1 246 ? -13.589 -2.727 28.769 1.00 45.06 246 ILE A CA 1
ATOM 2017 C C . ILE A 1 246 ? -12.536 -2.511 29.859 1.00 45.06 246 ILE A C 1
ATOM 2019 O O . ILE A 1 246 ? -11.512 -1.883 29.602 1.00 45.06 246 ILE A O 1
ATOM 2023 N N . VAL A 1 247 ? -12.718 -3.097 31.045 1.00 43.50 247 VAL A N 1
ATOM 2024 C CA . VAL A 1 247 ? -11.743 -3.023 32.143 1.00 43.50 247 VAL A CA 1
ATOM 2025 C C . VAL A 1 247 ? -10.415 -3.676 31.746 1.00 43.50 247 VAL A C 1
ATOM 2027 O O . VAL A 1 247 ? -9.358 -3.081 31.948 1.00 43.50 247 VAL A O 1
ATOM 2030 N N . GLY A 1 248 ? -10.443 -4.843 31.095 1.00 42.72 248 GLY A N 1
ATOM 2031 C CA . GLY A 1 248 ? -9.240 -5.480 30.547 1.00 42.72 248 GLY A CA 1
ATOM 2032 C C . GLY A 1 248 ? -8.537 -4.631 29.479 1.00 42.72 248 GLY A C 1
ATOM 2033 O O . GLY A 1 248 ? -7.307 -4.568 29.439 1.00 42.72 248 GLY A O 1
ATOM 2034 N N . SER A 1 249 ? -9.301 -3.918 28.652 1.00 45.50 249 SER A N 1
ATOM 2035 C CA . SER A 1 249 ? -8.783 -3.029 27.602 1.00 45.50 249 SER A CA 1
ATOM 2036 C C . SER A 1 249 ? -8.199 -1.727 28.168 1.00 45.50 249 SER A C 1
ATOM 2038 O O . SER A 1 249 ? -7.181 -1.248 27.676 1.00 45.50 249 SER A O 1
ATOM 2040 N N . VAL A 1 250 ? -8.773 -1.190 29.250 1.00 42.59 250 VAL A N 1
ATOM 2041 C CA . VAL A 1 250 ? -8.239 -0.038 30.003 1.00 42.59 250 VAL A CA 1
ATOM 2042 C C . VAL A 1 250 ? -6.925 -0.401 30.698 1.00 42.59 250 VAL A C 1
ATOM 2044 O O . VAL A 1 250 ? -5.957 0.354 30.609 1.00 42.59 250 VAL A O 1
ATOM 2047 N N . LEU A 1 251 ? -6.865 -1.578 31.331 1.00 39.84 251 LEU A N 1
ATOM 2048 C CA . LEU A 1 251 ? -5.680 -2.068 32.048 1.00 39.84 251 LEU A CA 1
ATOM 2049 C C . LEU A 1 251 ? -4.511 -2.432 31.118 1.00 39.84 251 LEU A C 1
ATOM 2051 O O . LEU A 1 251 ? -3.360 -2.396 31.542 1.00 39.84 251 LEU A O 1
ATOM 2055 N N . THR A 1 252 ? -4.788 -2.762 29.854 1.00 41.91 252 THR A N 1
ATOM 2056 C CA . THR A 1 252 ? -3.766 -3.130 28.855 1.00 41.91 252 THR A CA 1
ATOM 2057 C C . THR A 1 252 ? -3.453 -2.018 27.850 1.00 41.91 252 THR A C 1
ATOM 2059 O O . THR A 1 252 ? -2.568 -2.188 27.008 1.00 41.91 252 THR A O 1
ATOM 2062 N N . SER A 1 253 ? -4.140 -0.872 27.930 1.00 41.06 253 SER A N 1
ATOM 2063 C CA . SER A 1 253 ? -3.894 0.276 27.054 1.00 41.06 253 SER A CA 1
ATOM 2064 C C . SER A 1 253 ? -2.835 1.219 27.646 1.00 41.06 253 SER A C 1
ATOM 2066 O O . SER A 1 253 ? -2.982 1.648 28.797 1.00 41.06 253 SER A O 1
ATOM 2068 N N . PRO A 1 254 ? -1.787 1.583 26.881 1.00 38.06 254 PRO A N 1
ATOM 2069 C CA . PRO A 1 254 ? -0.744 2.508 27.326 1.00 38.06 254 PRO A CA 1
ATOM 2070 C C . PRO A 1 254 ? -1.108 4.001 27.174 1.00 38.06 254 PRO A C 1
ATOM 2072 O O . PRO A 1 254 ? -0.320 4.853 27.565 1.00 38.06 254 PRO A O 1
ATOM 2075 N N . SER A 1 255 ? -2.278 4.347 26.622 1.00 41.53 255 SER A N 1
ATOM 2076 C CA . SER A 1 255 ? -2.675 5.737 26.322 1.00 41.53 255 SER A CA 1
ATOM 2077 C C . SER A 1 255 ? -3.782 6.252 27.260 1.00 41.53 255 SER A C 1
ATOM 2079 O O . SER A 1 255 ? -4.830 5.608 27.364 1.00 41.53 255 SER A O 1
ATOM 2081 N N . LEU A 1 256 ? -3.595 7.423 27.903 1.00 39.12 256 LEU A N 1
ATOM 2082 C CA . LEU A 1 256 ? -4.626 8.056 28.756 1.00 39.12 256 LEU A CA 1
ATOM 2083 C C . LEU A 1 256 ? -5.886 8.423 27.982 1.00 39.12 256 LEU A C 1
ATOM 2085 O O . LEU A 1 256 ? -6.971 8.216 28.498 1.00 39.12 256 LEU A O 1
ATOM 2089 N N . THR A 1 257 ? -5.772 8.944 26.763 1.00 39.69 257 THR A N 1
ATOM 2090 C CA . THR A 1 257 ? -6.932 9.357 25.955 1.00 39.69 257 THR A CA 1
ATOM 2091 C C . THR A 1 257 ? -7.826 8.169 25.615 1.00 39.69 257 THR A C 1
ATOM 2093 O O . THR A 1 257 ? -9.051 8.275 25.619 1.00 39.69 257 THR A O 1
ATOM 2096 N N . ILE A 1 258 ? -7.218 7.001 25.398 1.00 44.19 258 ILE A N 1
ATOM 2097 C CA . ILE A 1 258 ? -7.939 5.742 25.207 1.00 44.19 258 ILE A CA 1
ATOM 2098 C C . ILE A 1 258 ? -8.584 5.292 26.526 1.00 44.19 258 ILE A C 1
ATOM 2100 O O . ILE A 1 258 ? -9.746 4.884 26.527 1.00 44.19 258 ILE A O 1
ATOM 2104 N N . ARG A 1 259 ? -7.878 5.412 27.660 1.00 46.47 259 ARG A N 1
ATOM 2105 C CA . ARG A 1 259 ? -8.443 5.120 28.991 1.00 46.47 259 ARG A CA 1
ATOM 2106 C C . ARG A 1 259 ? -9.625 6.039 29.319 1.00 46.47 259 ARG A C 1
ATOM 2108 O O . ARG A 1 259 ? -10.658 5.538 29.745 1.00 46.47 259 ARG A O 1
ATOM 2115 N N . GLU A 1 260 ? -9.519 7.339 29.057 1.00 42.12 260 GLU A N 1
ATOM 2116 C CA . GLU A 1 260 ? -10.586 8.330 29.242 1.00 42.12 260 GLU A CA 1
ATOM 2117 C C . GLU A 1 260 ? -11.801 8.015 28.368 1.00 42.12 260 GLU A C 1
ATOM 2119 O O . GLU A 1 260 ? -12.926 8.035 28.860 1.00 42.12 260 GLU A O 1
ATOM 2124 N N . HIS A 1 261 ? -11.600 7.635 27.105 1.00 47.34 261 HIS A N 1
ATOM 2125 C CA . HIS A 1 261 ? -12.700 7.272 26.213 1.00 47.34 261 HIS A CA 1
ATOM 2126 C C . HIS A 1 261 ? -13.420 5.987 26.655 1.00 47.34 261 HIS A C 1
ATOM 2128 O O . HIS A 1 261 ? -14.650 5.940 26.668 1.00 47.34 261 HIS A O 1
ATOM 2134 N N . TYR A 1 262 ? -12.679 4.964 27.093 1.00 48.22 262 TYR A N 1
ATOM 2135 C CA . TYR A 1 262 ? -13.276 3.744 27.644 1.00 48.22 262 TYR A CA 1
ATOM 2136 C C . TYR A 1 262 ? -13.982 3.991 28.979 1.00 48.22 262 TYR A C 1
ATOM 2138 O O . TYR A 1 262 ? -15.048 3.424 29.200 1.00 48.22 262 TYR A O 1
ATOM 2146 N N . ILE A 1 263 ? -13.449 4.868 29.835 1.00 45.16 263 ILE A N 1
ATOM 2147 C CA . ILE A 1 263 ? -14.113 5.304 31.072 1.00 45.16 263 ILE A CA 1
ATOM 2148 C C . ILE A 1 263 ? -15.412 6.052 30.741 1.00 45.16 263 ILE A C 1
ATOM 2150 O O . ILE A 1 263 ? -16.444 5.757 31.335 1.00 45.16 263 ILE A O 1
ATOM 2154 N N . LEU A 1 264 ? -15.409 6.957 29.759 1.00 43.56 264 LEU A N 1
ATOM 2155 C CA . LEU A 1 264 ? -16.610 7.671 29.312 1.00 43.56 264 LEU A CA 1
ATOM 2156 C C . LEU A 1 264 ? -17.648 6.731 28.676 1.00 43.56 264 LEU A C 1
ATOM 2158 O O . LEU A 1 264 ? -18.843 6.880 28.928 1.00 43.56 264 LEU A O 1
ATOM 2162 N N . SER A 1 265 ? -17.209 5.717 27.925 1.00 44.97 265 SER A N 1
ATOM 2163 C CA . SER A 1 265 ? -18.084 4.668 27.387 1.00 44.97 265 SER A CA 1
ATOM 2164 C C . SER A 1 265 ? -18.669 3.782 28.495 1.00 44.97 265 SER A C 1
ATOM 2166 O O . SER A 1 265 ? -19.843 3.416 28.433 1.00 44.97 265 SER A O 1
ATOM 2168 N N . LEU A 1 266 ? -17.885 3.481 29.538 1.00 44.09 266 LEU A N 1
ATOM 2169 C CA . LEU A 1 266 ? -18.343 2.777 30.738 1.00 44.09 266 LEU A CA 1
ATOM 2170 C C . LEU A 1 266 ? -19.415 3.607 31.461 1.00 44.09 266 LEU A C 1
ATOM 2172 O O . LEU A 1 266 ? -20.493 3.101 31.758 1.00 44.09 266 LEU A O 1
ATOM 2176 N N . LEU A 1 267 ? -19.166 4.904 31.661 1.00 41.47 267 LEU A N 1
ATOM 2177 C CA . LEU A 1 267 ? -20.101 5.840 32.293 1.00 41.47 267 LEU A CA 1
ATOM 2178 C C . LEU A 1 267 ? -21.396 6.003 31.483 1.00 41.47 267 LEU A C 1
ATOM 2180 O O . LEU A 1 267 ? -22.476 6.044 32.068 1.00 41.47 267 LEU A O 1
ATOM 2184 N N . SER A 1 268 ? -21.309 6.010 30.150 1.00 44.75 268 SER A N 1
ATOM 2185 C CA . SER A 1 268 ? -22.481 6.043 29.267 1.00 44.75 268 SER A CA 1
ATOM 2186 C C . SER A 1 268 ? -23.303 4.750 29.323 1.00 44.75 268 SER A C 1
ATOM 2188 O O . SER A 1 268 ? -24.519 4.800 29.148 1.00 44.75 268 SER A O 1
ATOM 2190 N N . SER A 1 269 ? -22.667 3.598 29.564 1.00 42.59 269 SER A N 1
ATOM 2191 C CA . SER A 1 269 ? -23.351 2.299 29.682 1.00 42.59 269 SER A CA 1
ATOM 2192 C C . SER A 1 269 ? -24.057 2.091 31.032 1.00 42.59 269 SER A C 1
ATOM 2194 O O . SER A 1 269 ? -24.968 1.274 31.133 1.00 42.59 269 SER A O 1
ATOM 2196 N N . VAL A 1 270 ? -23.680 2.870 32.054 1.00 41.84 270 VAL A N 1
ATOM 2197 C CA . VAL A 1 270 ? -24.247 2.847 33.420 1.00 41.84 270 VAL A CA 1
ATOM 2198 C C . VAL A 1 270 ? -25.326 3.938 33.606 1.00 41.84 270 VAL A C 1
ATOM 2200 O O . VAL A 1 270 ? -25.793 4.188 34.718 1.00 41.84 270 VAL A O 1
ATOM 2203 N N . GLY A 1 271 ? -25.757 4.590 32.517 1.00 37.41 271 GLY A N 1
ATOM 2204 C CA . GLY A 1 271 ? -26.768 5.653 32.516 1.00 37.41 271 GLY A CA 1
ATOM 2205 C C . GLY A 1 271 ? -28.057 5.248 33.242 1.00 37.41 271 GLY A C 1
ATOM 2206 O O . GLY A 1 271 ? -28.850 4.461 32.731 1.00 37.41 271 GLY A O 1
ATOM 2207 N N . GLY A 1 272 ? -28.249 5.789 34.449 1.00 40.75 272 GLY A N 1
ATOM 2208 C CA . GLY A 1 272 ? -29.380 5.486 35.334 1.00 40.75 272 GLY A CA 1
ATOM 2209 C C . GLY A 1 272 ? -29.088 5.631 36.833 1.00 40.75 272 GLY A C 1
ATOM 2210 O O . GLY A 1 272 ? -30.017 5.638 37.635 1.00 40.75 272 GLY A O 1
ATOM 2211 N N . VAL A 1 273 ? -27.820 5.786 37.233 1.00 39.41 273 VAL A N 1
ATOM 2212 C CA . VAL A 1 273 ? -27.403 5.831 38.653 1.00 39.41 273 VAL A CA 1
ATOM 2213 C C . VAL A 1 273 ? -26.973 7.245 39.096 1.00 39.41 273 VAL A C 1
ATOM 2215 O O . VAL A 1 273 ? -26.155 7.422 39.999 1.00 39.41 273 VAL A O 1
ATOM 2218 N N . GLU A 1 274 ? -27.538 8.287 38.475 1.00 39.03 274 GLU A N 1
ATOM 2219 C CA . GLU A 1 274 ? -27.186 9.700 38.730 1.00 39.03 274 GLU A CA 1
ATOM 2220 C C . GLU A 1 274 ? -27.346 10.104 40.205 1.00 39.03 274 GLU A C 1
ATOM 2222 O O . GLU A 1 274 ? -26.584 10.920 40.723 1.00 39.03 274 GLU A O 1
ATOM 2227 N N . HIS A 1 275 ? -28.271 9.467 40.925 1.00 37.88 275 HIS A N 1
ATOM 2228 C CA . HIS A 1 275 ? -28.537 9.779 42.328 1.00 37.88 275 HIS A CA 1
ATOM 2229 C C . HIS A 1 275 ? -27.489 9.223 43.314 1.00 37.88 275 HIS A C 1
ATOM 2231 O O . HIS A 1 275 ? -27.457 9.655 44.467 1.00 37.88 275 HIS A O 1
ATOM 2237 N N . LEU A 1 276 ? -26.621 8.296 42.883 1.00 35.09 276 LEU A N 1
ATOM 2238 C CA . LEU A 1 276 ? -25.600 7.663 43.735 1.00 35.09 276 LEU A CA 1
ATOM 2239 C C . LEU A 1 276 ? -24.200 8.286 43.567 1.00 35.09 276 LEU A C 1
ATOM 2241 O O . LEU A 1 276 ? -23.343 8.132 44.435 1.00 35.09 276 LEU A O 1
ATOM 2245 N N . LEU A 1 277 ? -23.967 9.011 42.467 1.00 36.00 277 LEU A N 1
ATOM 2246 C CA . LEU A 1 277 ? -22.668 9.602 42.106 1.00 36.00 277 LEU A CA 1
ATOM 2247 C C . LEU A 1 277 ? -22.442 11.017 42.677 1.00 36.00 277 LEU A C 1
ATOM 2249 O O . LEU A 1 277 ? -21.333 11.550 42.607 1.00 36.00 277 LEU A O 1
ATOM 2253 N N . GLY A 1 278 ? -23.465 11.626 43.288 1.00 33.78 278 GLY A N 1
ATOM 2254 C CA . GLY A 1 278 ? -23.417 13.014 43.765 1.00 33.78 278 GLY A CA 1
ATOM 2255 C C . GLY A 1 278 ? -22.345 13.299 44.828 1.00 33.78 278 GLY A C 1
ATOM 2256 O O . GLY A 1 278 ? -21.759 14.382 44.836 1.00 33.78 278 GLY A O 1
ATOM 2257 N N . SER A 1 279 ? -22.019 12.331 45.691 1.00 35.97 279 SER A N 1
ATOM 2258 C CA . SER A 1 279 ? -20.992 12.514 46.733 1.00 35.97 279 SER A CA 1
ATOM 2259 C C . SER A 1 279 ? -19.570 12.194 46.262 1.00 35.97 279 SER A C 1
ATOM 2261 O O . SER A 1 279 ? -18.618 12.787 46.770 1.00 35.97 279 SER A O 1
ATOM 2263 N N . THR A 1 280 ? -19.400 11.317 45.270 1.00 36.38 280 THR A N 1
ATOM 2264 C CA . THR A 1 280 ? -18.081 10.930 44.736 1.00 36.38 280 THR A CA 1
ATOM 2265 C C . THR A 1 280 ? -17.576 11.918 43.683 1.00 36.38 280 THR A C 1
ATOM 2267 O O . THR A 1 280 ? -16.392 12.265 43.690 1.00 36.38 280 THR A O 1
ATOM 2270 N N . MET A 1 281 ? -18.470 12.490 42.866 1.00 36.50 281 MET A N 1
ATOM 2271 C CA . MET A 1 281 ? -18.123 13.560 41.920 1.00 36.50 281 MET A CA 1
ATOM 2272 C C . MET A 1 281 ? -17.623 14.832 42.620 1.00 36.50 281 MET A C 1
ATOM 2274 O O . MET A 1 281 ? -16.671 15.461 42.157 1.00 36.50 281 MET A O 1
ATOM 2278 N N . GLY A 1 282 ? -18.194 15.183 43.779 1.00 33.28 282 GLY A N 1
ATOM 2279 C CA . GLY A 1 282 ? -17.722 16.316 44.585 1.00 33.28 282 GLY A CA 1
ATOM 2280 C C . GLY A 1 282 ? -16.298 16.132 45.125 1.00 33.28 282 GLY A C 1
ATOM 2281 O O . GLY A 1 282 ? -15.580 17.115 45.318 1.00 33.28 282 GLY A O 1
ATOM 2282 N N . MET A 1 283 ? -15.869 14.883 45.328 1.00 34.81 283 MET A N 1
ATOM 2283 C CA . MET A 1 283 ? -14.526 14.545 45.801 1.00 34.81 283 MET A CA 1
ATOM 2284 C C . MET A 1 283 ? -13.507 14.548 44.654 1.00 34.81 283 MET A C 1
ATOM 2286 O O . MET A 1 283 ? -12.435 15.135 44.801 1.00 34.81 283 MET A O 1
ATOM 2290 N N . MET A 1 284 ? -13.870 13.997 43.488 1.00 32.00 284 MET A N 1
ATOM 2291 C CA . MET A 1 284 ? -13.017 14.032 42.295 1.00 32.00 284 MET A CA 1
ATOM 2292 C C . MET A 1 284 ? -12.785 15.459 41.784 1.00 32.00 284 MET A C 1
ATOM 2294 O O . MET A 1 284 ? -11.637 15.821 41.554 1.00 32.00 284 MET A O 1
ATOM 2298 N N . VAL A 1 285 ? -13.819 16.309 41.713 1.00 36.22 285 VAL A N 1
ATOM 2299 C CA . VAL A 1 285 ? -13.677 17.713 41.261 1.00 36.22 285 VAL A CA 1
ATOM 2300 C C . VAL A 1 285 ? -12.852 18.561 42.244 1.00 36.22 285 VAL A C 1
ATOM 2302 O O . VAL A 1 285 ? -12.119 19.465 41.832 1.00 36.22 285 VAL A O 1
ATOM 2305 N N . ARG A 1 286 ? -12.924 18.274 43.554 1.00 33.78 286 ARG A N 1
ATOM 2306 C CA . ARG A 1 286 ? -12.058 18.919 44.560 1.00 33.78 286 ARG A CA 1
ATOM 2307 C C . ARG A 1 286 ? -10.598 18.480 44.425 1.00 33.78 286 ARG A C 1
ATOM 2309 O O . ARG A 1 286 ? -9.719 19.323 44.577 1.00 33.78 286 ARG A O 1
ATOM 2316 N N . LEU A 1 287 ? -10.345 17.217 44.081 1.00 33.41 287 LEU A N 1
ATOM 2317 C CA . LEU A 1 287 ? -9.000 16.704 43.806 1.00 33.41 287 LEU A CA 1
ATOM 2318 C C . LEU A 1 287 ? -8.410 17.303 42.519 1.00 33.41 287 LEU A C 1
ATOM 2320 O O . LEU A 1 287 ? -7.266 17.747 42.543 1.00 33.41 287 LEU A O 1
ATOM 2324 N N . THR A 1 288 ? -9.188 17.467 41.442 1.00 33.75 288 THR A N 1
ATOM 2325 C CA . THR A 1 288 ? -8.700 18.130 40.212 1.00 33.75 288 THR A CA 1
ATOM 2326 C C . THR A 1 288 ? -8.364 19.609 40.441 1.00 33.75 288 THR A C 1
ATOM 2328 O O . THR A 1 288 ? -7.391 20.121 39.889 1.00 33.75 288 THR A O 1
ATOM 2331 N N . ARG A 1 289 ? -9.123 20.307 41.303 1.00 30.03 289 ARG A N 1
ATOM 2332 C CA . ARG A 1 289 ? -8.820 21.698 41.695 1.00 30.03 289 ARG A CA 1
ATOM 2333 C C . ARG A 1 289 ? -7.608 21.819 42.621 1.00 30.03 289 ARG A C 1
ATOM 2335 O O . ARG A 1 289 ? -6.913 22.823 42.526 1.00 30.03 289 ARG A O 1
ATOM 2342 N N . LEU A 1 290 ? -7.331 20.823 43.467 1.00 33.41 290 LEU A N 1
ATOM 2343 C CA . LEU A 1 290 ? -6.119 20.782 44.300 1.00 33.41 290 LEU A CA 1
ATOM 2344 C C . LEU A 1 290 ? -4.848 20.550 43.468 1.00 33.41 290 LEU A C 1
ATOM 2346 O O . LEU A 1 290 ? -3.810 21.120 43.786 1.00 33.41 290 LEU A O 1
ATOM 2350 N N . VAL A 1 291 ? -4.945 19.788 42.376 1.00 35.44 291 VAL A N 1
ATOM 2351 C CA . VAL A 1 291 ? -3.832 19.527 41.441 1.00 35.44 291 VAL A CA 1
ATOM 2352 C C . VAL A 1 291 ? -3.584 20.706 40.478 1.00 35.44 291 VAL A C 1
ATOM 2354 O O . VAL A 1 291 ? -2.504 20.831 39.915 1.00 35.44 291 VAL A O 1
ATOM 2357 N N . SER A 1 292 ? -4.546 21.626 40.333 1.00 31.81 292 SER A N 1
ATOM 2358 C CA . SER A 1 292 ? -4.466 22.778 39.413 1.00 31.81 292 SER A CA 1
ATOM 2359 C C . SER A 1 292 ? -3.977 24.089 40.057 1.00 31.81 292 SER A C 1
ATOM 2361 O O . SER A 1 292 ? -4.014 25.135 39.407 1.00 31.81 292 SER A O 1
ATOM 2363 N N . VAL A 1 293 ? -3.546 24.088 41.326 1.00 29.23 293 VAL A N 1
ATOM 2364 C CA . VAL A 1 293 ? -2.977 25.292 41.961 1.00 29.23 293 VAL A CA 1
ATOM 2365 C C . VAL A 1 293 ? -1.500 25.415 41.562 1.00 29.23 293 VAL A C 1
ATOM 2367 O O . VAL A 1 293 ? -0.714 24.539 41.919 1.00 29.23 293 VAL A O 1
ATOM 2370 N N . PRO A 1 294 ? -1.069 26.487 40.867 1.00 34.50 294 PRO A N 1
ATOM 2371 C CA . PRO A 1 294 ? 0.345 26.694 40.589 1.00 34.50 294 PRO A CA 1
ATOM 2372 C C . PRO A 1 294 ? 1.068 26.950 41.914 1.00 34.50 294 PRO A C 1
ATOM 2374 O O . PRO A 1 294 ? 0.712 27.883 42.640 1.00 34.50 294 PRO A O 1
ATOM 2377 N N . LEU A 1 295 ? 2.091 26.149 42.229 1.00 35.91 295 LEU A N 1
ATOM 2378 C CA . LEU A 1 295 ? 3.025 26.452 43.314 1.00 35.91 295 LEU A CA 1
ATOM 2379 C C . LEU A 1 295 ? 3.720 27.778 42.985 1.00 35.91 295 LEU A C 1
ATOM 2381 O O . LEU A 1 295 ? 4.603 27.871 42.133 1.00 35.91 295 LEU A O 1
ATOM 2385 N N . ASN A 1 296 ? 3.236 28.833 43.630 1.00 31.12 296 ASN A N 1
ATOM 2386 C CA . ASN A 1 296 ? 3.686 30.197 43.445 1.00 31.12 296 ASN A CA 1
ATOM 2387 C C . ASN A 1 296 ? 5.134 30.310 43.953 1.00 31.12 296 ASN A C 1
ATOM 2389 O O . ASN A 1 296 ? 5.388 30.171 45.149 1.00 31.12 296 ASN A O 1
ATOM 2393 N N . ARG A 1 297 ? 6.084 30.568 43.044 1.00 40.97 297 ARG A N 1
ATOM 2394 C CA . ARG A 1 297 ? 7.459 30.974 43.375 1.00 40.97 297 ARG A CA 1
ATOM 2395 C C . ARG A 1 297 ? 7.418 32.223 44.256 1.00 40.97 297 ARG A C 1
ATOM 2397 O O . ARG A 1 297 ? 7.094 33.288 43.733 1.00 40.97 297 ARG A O 1
ATOM 2404 N N . LYS A 1 298 ? 7.843 32.136 45.521 1.00 33.47 298 LYS A N 1
ATOM 2405 C CA . LYS A 1 298 ? 8.487 33.255 46.229 1.00 33.47 298 LYS A CA 1
ATOM 2406 C C . LYS A 1 298 ? 9.502 32.776 47.273 1.00 33.47 298 LYS A C 1
ATOM 2408 O O . LYS A 1 298 ? 9.138 32.023 48.167 1.00 33.47 298 LYS A O 1
ATOM 2413 N N . GLN A 1 299 ? 10.681 33.395 47.131 1.00 35.62 299 GLN A N 1
ATOM 2414 C CA . GLN A 1 299 ? 11.884 33.476 47.974 1.00 35.62 299 GLN A CA 1
ATOM 2415 C C . GLN A 1 299 ? 12.782 32.244 48.024 1.00 35.62 299 GLN A C 1
ATOM 2417 O O . G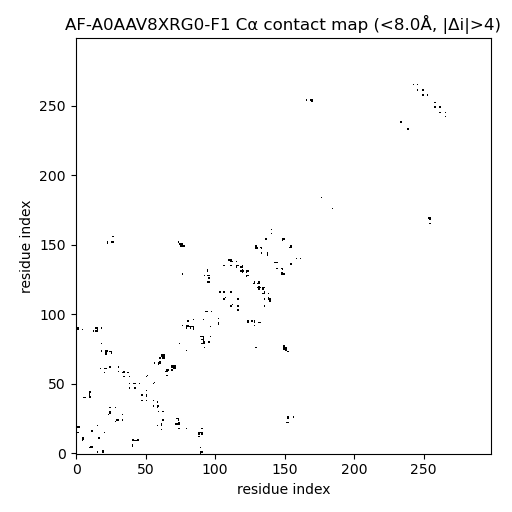LN A 1 299 ? 12.422 31.249 48.679 1.00 35.62 299 GLN A O 1
#

Organism: NCBI:txid1265417